Protein AF-A0AAN7CLP7-F1 (afdb_monomer_lite)

Structure (mmCIF, N/CA/C/O backbone):
data_AF-A0AAN7CLP7-F1
#
_entry.id   AF-A0AAN7CLP7-F1
#
loop_
_atom_site.group_PDB
_atom_site.id
_atom_site.type_symbol
_atom_site.label_atom_id
_atom_site.label_alt_id
_atom_site.label_comp_id
_atom_site.label_asym_id
_atom_site.label_entity_id
_atom_site.label_seq_id
_atom_site.pdbx_PDB_ins_code
_atom_site.Cartn_x
_atom_site.Cartn_y
_atom_site.Cartn_z
_atom_site.occupancy
_atom_site.B_iso_or_equiv
_atom_site.auth_seq_id
_atom_site.auth_comp_id
_atom_site.auth_asym_id
_atom_site.auth_atom_id
_atom_site.pdbx_PDB_model_num
ATOM 1 N N . MET A 1 1 ? 8.042 -4.668 15.218 1.00 55.38 1 MET A N 1
ATOM 2 C CA . MET A 1 1 ? 8.222 -6.102 15.545 1.00 55.38 1 MET A CA 1
ATOM 3 C C . MET A 1 1 ? 7.679 -6.506 16.923 1.00 55.38 1 MET A C 1
ATOM 5 O O . MET A 1 1 ? 7.089 -7.568 17.002 1.00 55.38 1 MET A O 1
ATOM 9 N N . ALA A 1 2 ? 7.778 -5.697 17.991 1.00 75.50 2 ALA A N 1
ATOM 10 C CA . ALA A 1 2 ? 7.249 -6.097 19.312 1.00 75.50 2 ALA A CA 1
ATOM 11 C C . ALA A 1 2 ? 5.704 -6.190 19.395 1.00 75.50 2 ALA A C 1
ATOM 13 O O . ALA A 1 2 ? 5.169 -7.129 19.974 1.00 75.50 2 ALA A O 1
ATOM 14 N N . VAL A 1 3 ? 4.968 -5.251 18.781 1.00 79.38 3 VAL A N 1
ATOM 15 C CA . VAL A 1 3 ? 3.491 -5.194 18.882 1.00 79.38 3 VAL A CA 1
ATOM 16 C C . VAL A 1 3 ? 2.803 -6.356 18.158 1.00 79.38 3 VAL A C 1
ATOM 18 O O . VAL A 1 3 ? 1.821 -6.890 18.660 1.00 79.38 3 VAL A O 1
ATOM 21 N N . SER A 1 4 ? 3.326 -6.795 17.010 1.00 77.69 4 SER A N 1
ATOM 22 C CA . SER A 1 4 ? 2.763 -7.925 16.261 1.00 77.69 4 SER A CA 1
ATOM 23 C C . SER A 1 4 ? 2.921 -9.252 17.008 1.00 77.69 4 SER A C 1
ATOM 25 O O . SER A 1 4 ? 1.986 -10.044 17.037 1.00 77.69 4 SER A O 1
ATOM 27 N N . GLN A 1 5 ? 4.060 -9.478 17.668 1.00 80.50 5 GLN A N 1
ATOM 28 C CA . GLN A 1 5 ? 4.272 -10.666 18.503 1.00 80.50 5 GLN A CA 1
ATOM 29 C C . GLN A 1 5 ? 3.365 -10.661 19.740 1.00 80.50 5 GLN A C 1
ATOM 31 O O . GLN A 1 5 ? 2.741 -11.677 20.044 1.00 80.50 5 GLN A O 1
ATOM 36 N N . LEU A 1 6 ? 3.217 -9.506 20.399 1.00 79.88 6 LEU A N 1
ATOM 37 C CA . LEU A 1 6 ? 2.263 -9.330 21.500 1.00 79.88 6 LEU A CA 1
ATOM 38 C C . LEU A 1 6 ? 0.817 -9.570 21.046 1.00 79.88 6 LEU A C 1
ATOM 40 O O . LEU A 1 6 ? 0.041 -10.184 21.769 1.00 79.88 6 LEU A O 1
ATOM 44 N N . TYR A 1 7 ? 0.464 -9.143 19.831 1.00 79.94 7 TYR A N 1
ATOM 45 C CA . TYR A 1 7 ? -0.853 -9.394 19.247 1.00 79.94 7 TYR A CA 1
ATOM 46 C C . TYR A 1 7 ? -1.113 -10.885 18.995 1.00 79.94 7 TYR A C 1
ATOM 48 O O . TYR A 1 7 ? -2.239 -11.352 19.178 1.00 79.94 7 TYR A O 1
ATOM 56 N N . VAL A 1 8 ? -0.098 -11.641 18.573 1.00 83.44 8 VAL A N 1
ATOM 57 C CA . VAL A 1 8 ? -0.205 -13.095 18.370 1.00 83.44 8 VAL A CA 1
ATOM 58 C C . VAL A 1 8 ? -0.352 -13.823 19.707 1.00 83.44 8 VAL A C 1
ATOM 60 O O . VAL A 1 8 ? -1.230 -14.670 19.835 1.00 83.44 8 VAL A O 1
ATOM 63 N N . MET A 1 9 ? 0.433 -13.445 20.717 1.00 82.88 9 MET A N 1
ATOM 64 C CA . MET A 1 9 ? 0.418 -14.051 22.060 1.00 82.88 9 MET A CA 1
ATOM 65 C C . MET A 1 9 ? -0.663 -13.475 22.986 1.00 82.88 9 MET A C 1
ATOM 67 O O . MET A 1 9 ? -0.596 -13.626 24.207 1.00 82.88 9 MET A O 1
ATOM 71 N N . ARG A 1 10 ? -1.643 -12.764 22.424 1.00 80.44 10 ARG A N 1
ATOM 72 C CA . ARG A 1 10 ? -2.600 -11.988 23.207 1.00 80.44 10 ARG A CA 1
ATOM 73 C C . ARG A 1 10 ? -3.462 -12.870 24.107 1.00 80.44 10 ARG A C 1
ATOM 75 O O . ARG A 1 10 ? -3.984 -13.902 23.697 1.00 80.44 10 ARG A O 1
ATOM 82 N N . THR A 1 11 ? -3.700 -12.373 25.311 1.00 80.88 11 THR A N 1
ATOM 83 C CA . THR A 1 11 ? -4.740 -12.836 26.235 1.00 80.88 11 THR A CA 1
ATOM 84 C C . THR A 1 11 ? -5.820 -11.755 26.387 1.00 80.88 11 THR A C 1
ATOM 86 O O . THR A 1 11 ? -5.525 -10.580 26.135 1.00 80.88 11 THR A O 1
ATOM 89 N N . PRO A 1 12 ? -7.041 -12.089 26.853 1.00 76.06 12 PRO A N 1
ATOM 90 C CA . PRO A 1 12 ? -8.095 -11.095 27.105 1.00 76.06 12 PRO A CA 1
ATOM 91 C C . PRO A 1 12 ? -7.656 -9.954 28.040 1.00 76.06 12 PRO A C 1
ATOM 93 O O . PRO A 1 12 ? -8.106 -8.822 27.915 1.00 76.06 12 PRO A O 1
ATOM 96 N N . GLN A 1 13 ? -6.730 -10.236 28.958 1.00 74.12 13 GLN A N 1
ATOM 97 C CA . GLN A 1 13 ? -6.200 -9.269 29.927 1.00 74.12 13 GLN A CA 1
ATOM 98 C C . GLN A 1 13 ? -5.150 -8.330 29.312 1.00 74.12 13 GLN A C 1
ATOM 100 O O . GLN A 1 13 ? -5.020 -7.185 29.731 1.00 74.12 13 GLN A O 1
ATOM 105 N N . SER A 1 14 ? -4.408 -8.796 28.303 1.00 79.69 14 SER A N 1
ATOM 106 C CA . SER A 1 14 ? -3.380 -8.004 27.606 1.00 79.69 14 SER A CA 1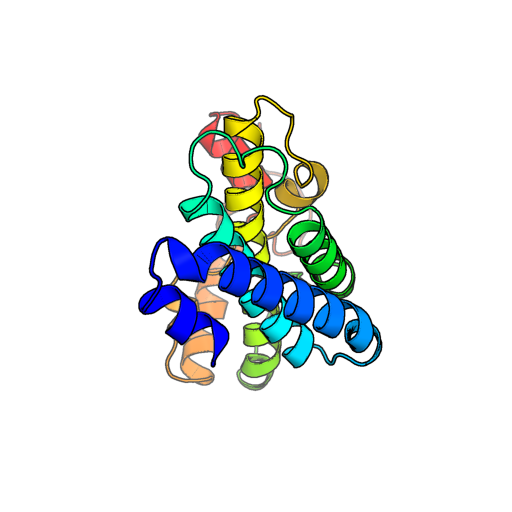
ATOM 107 C C . SER A 1 14 ? -3.941 -7.078 26.522 1.00 79.69 14 SER A C 1
ATOM 109 O O . SER A 1 14 ? -3.200 -6.327 25.889 1.00 79.69 14 SER A O 1
ATOM 111 N N . GLU A 1 15 ? -5.246 -7.139 26.260 1.00 76.06 15 GLU A N 1
ATOM 112 C CA . GLU A 1 15 ? -5.802 -6.574 25.036 1.00 76.06 15 GLU A CA 1
ATOM 113 C C . GLU A 1 15 ? -5.847 -5.041 25.033 1.00 76.06 15 GLU A C 1
ATOM 115 O O . GLU A 1 15 ? -5.564 -4.416 24.007 1.00 76.06 15 GLU A O 1
ATOM 120 N N . SER A 1 16 ? -6.133 -4.433 26.187 1.00 77.06 16 SER A N 1
ATOM 121 C CA . SER A 1 16 ? -6.088 -2.979 26.365 1.00 77.06 16 SER A CA 1
ATOM 122 C C . SER A 1 16 ? -4.668 -2.443 26.176 1.00 77.06 16 SER A C 1
ATOM 124 O O . SER A 1 16 ? -4.475 -1.436 25.497 1.00 77.06 16 SER A O 1
ATOM 126 N N . LEU A 1 17 ? -3.664 -3.167 26.682 1.00 81.44 17 LEU A N 1
ATOM 127 C CA . LEU A 1 17 ? -2.249 -2.827 26.525 1.00 81.44 17 LEU A CA 1
ATOM 128 C C . LEU A 1 17 ? -1.800 -2.902 25.062 1.00 81.44 17 LEU A C 1
ATOM 130 O O . LEU A 1 17 ? -1.037 -2.050 24.602 1.00 81.44 17 LEU A O 1
ATOM 134 N N . ILE A 1 18 ? -2.283 -3.894 24.309 1.00 82.56 18 ILE A N 1
ATOM 135 C CA . ILE A 1 18 ? -1.985 -4.025 22.878 1.00 82.56 18 ILE A CA 1
ATOM 136 C C . ILE A 1 18 ? -2.584 -2.849 22.102 1.00 82.56 18 ILE A C 1
ATOM 138 O O . ILE A 1 18 ? -1.879 -2.242 21.297 1.00 82.56 18 ILE A O 1
ATOM 142 N N . LEU A 1 19 ? -3.845 -2.485 22.361 1.00 79.06 19 LEU A N 1
ATOM 143 C CA . LEU A 1 19 ? -4.470 -1.329 21.712 1.00 79.06 19 LEU A CA 1
ATOM 144 C C . LEU A 1 19 ? -3.745 -0.020 22.045 1.00 79.06 19 LEU A C 1
ATOM 146 O O . LEU A 1 19 ? -3.410 0.725 21.129 1.00 79.06 19 LEU A O 1
ATOM 150 N N . GLN A 1 20 ? -3.406 0.207 23.316 1.00 81.81 20 GLN A N 1
ATOM 151 C CA . GLN A 1 20 ? -2.654 1.390 23.742 1.00 81.81 20 GLN A CA 1
ATOM 152 C C . GLN A 1 20 ? -1.263 1.457 23.093 1.00 81.81 20 GLN A C 1
ATOM 154 O O . GLN A 1 20 ? -0.790 2.530 22.705 1.00 81.81 20 GLN A O 1
ATOM 159 N N . SER A 1 21 ? -0.609 0.303 22.932 1.00 85.31 21 SER A N 1
ATOM 160 C CA . SER A 1 21 ? 0.675 0.204 22.234 1.00 85.31 21 SER A CA 1
ATOM 161 C C . SER A 1 21 ? 0.538 0.549 20.750 1.00 85.31 21 SER A C 1
ATOM 163 O O . SER A 1 21 ? 1.412 1.217 20.199 1.00 85.31 21 SER A O 1
ATOM 165 N N . ILE A 1 22 ? -0.554 0.125 20.104 1.00 84.88 22 ILE A N 1
ATOM 166 C CA . ILE A 1 22 ? -0.861 0.487 18.714 1.00 84.88 22 ILE A CA 1
ATOM 167 C C . ILE A 1 22 ? -1.113 1.997 18.600 1.00 84.88 22 ILE A C 1
ATOM 169 O O . ILE A 1 22 ? -0.501 2.633 17.746 1.00 84.88 22 ILE A O 1
ATOM 173 N N . ASP A 1 23 ? -1.932 2.588 19.477 1.00 83.31 23 ASP A N 1
ATOM 174 C CA . ASP A 1 23 ? -2.212 4.035 19.475 1.00 83.31 23 ASP A CA 1
ATOM 175 C C . ASP A 1 23 ? -0.937 4.860 19.634 1.00 83.31 23 ASP A C 1
ATOM 177 O O . ASP A 1 23 ? -0.672 5.775 18.857 1.00 83.31 23 ASP A O 1
ATOM 181 N N . THR A 1 24 ? -0.087 4.475 20.585 1.00 86.75 24 THR A N 1
ATOM 182 C CA . THR A 1 24 ? 1.202 5.140 20.814 1.00 86.75 24 THR A CA 1
ATOM 183 C C . THR A 1 24 ? 2.083 5.097 19.563 1.00 86.75 24 THR A C 1
ATOM 185 O O . THR A 1 24 ? 2.724 6.088 19.212 1.00 86.75 24 THR A O 1
ATOM 188 N N . ARG A 1 25 ? 2.104 3.962 18.850 1.00 87.88 25 ARG A N 1
ATOM 189 C CA . ARG A 1 25 ? 2.872 3.819 17.605 1.00 87.88 25 ARG A CA 1
ATOM 190 C C . ARG A 1 25 ? 2.292 4.653 16.468 1.00 87.88 25 ARG A C 1
ATOM 192 O O . ARG A 1 25 ? 3.068 5.257 15.738 1.00 87.88 25 ARG A O 1
ATOM 199 N N . LEU A 1 26 ? 0.970 4.709 16.329 1.00 86.62 26 LEU A N 1
ATOM 200 C CA . LEU A 1 26 ? 0.304 5.525 15.310 1.00 86.62 26 LEU A CA 1
ATOM 201 C C . LEU A 1 26 ? 0.556 7.023 15.529 1.00 86.62 26 LEU A C 1
ATOM 203 O O . LEU A 1 26 ? 0.862 7.726 14.570 1.00 86.62 26 LEU A O 1
ATOM 207 N N . ILE A 1 27 ? 0.509 7.498 16.778 1.00 86.62 27 ILE A N 1
ATOM 208 C CA . ILE A 1 27 ? 0.830 8.893 17.124 1.00 86.62 27 ILE A CA 1
ATOM 209 C C . ILE A 1 27 ? 2.295 9.211 16.806 1.00 86.62 27 ILE A C 1
ATOM 211 O O . ILE A 1 27 ? 2.578 10.245 16.204 1.00 86.62 27 ILE A O 1
ATOM 215 N N . ALA A 1 28 ? 3.224 8.320 17.163 1.00 88.25 28 ALA A N 1
ATOM 216 C CA . ALA A 1 28 ? 4.642 8.511 16.858 1.00 88.25 28 ALA A CA 1
ATOM 217 C C . ALA A 1 28 ? 4.898 8.591 15.343 1.00 88.25 28 ALA A C 1
ATOM 219 O O . ALA A 1 28 ? 5.618 9.477 14.892 1.00 88.25 28 ALA A O 1
ATOM 220 N N . ILE A 1 29 ? 4.258 7.713 14.561 1.00 88.12 29 ILE A N 1
ATOM 221 C CA . ILE A 1 29 ? 4.310 7.742 13.093 1.00 88.12 29 ILE A CA 1
ATOM 222 C C . ILE A 1 29 ? 3.778 9.073 12.566 1.00 88.12 29 ILE A C 1
ATOM 224 O O . ILE A 1 29 ? 4.421 9.694 11.729 1.00 88.12 29 ILE A O 1
ATOM 228 N N . GLN A 1 30 ? 2.631 9.537 13.073 1.00 85.94 30 GLN A N 1
ATOM 229 C CA . GLN A 1 30 ? 2.029 10.803 12.656 1.00 85.94 30 GLN A CA 1
ATOM 230 C C . GLN A 1 30 ? 2.985 11.987 12.834 1.00 85.94 30 GLN A C 1
ATOM 232 O O . GLN A 1 30 ? 3.044 12.876 11.988 1.00 85.94 30 GLN A O 1
ATOM 237 N N . GLN A 1 31 ? 3.732 11.997 13.936 1.00 87.75 31 GLN A N 1
ATOM 238 C CA . GLN A 1 31 ? 4.680 13.059 14.257 1.00 87.75 31 GLN A CA 1
ATOM 239 C C . GLN A 1 31 ? 5.927 13.032 13.362 1.00 87.75 31 GLN A C 1
ATOM 241 O O . GLN A 1 31 ? 6.504 14.088 13.114 1.00 87.75 31 GLN A O 1
ATOM 246 N N . SER A 1 32 ? 6.328 11.865 12.847 1.00 86.75 32 SER A N 1
ATOM 247 C CA . SER A 1 32 ? 7.503 11.724 11.976 1.00 86.75 32 SER A CA 1
ATOM 248 C C . SER A 1 32 ? 7.206 11.870 10.479 1.00 86.75 32 SER A C 1
ATOM 250 O O . SER A 1 32 ? 8.141 11.942 9.685 1.00 86.75 32 SER A O 1
ATOM 252 N N . MET A 1 33 ? 5.936 11.966 10.062 1.00 82.19 33 MET A N 1
ATOM 253 C CA . MET A 1 33 ? 5.566 11.939 8.633 1.00 82.19 33 MET A CA 1
ATOM 254 C C . MET A 1 33 ? 6.173 13.066 7.791 1.00 82.19 33 MET A C 1
ATOM 256 O O . MET A 1 33 ? 6.392 12.891 6.592 1.00 82.19 33 MET A O 1
ATOM 260 N N . ALA A 1 34 ? 6.458 14.222 8.397 1.00 82.25 34 ALA A N 1
ATOM 261 C CA . ALA A 1 34 ? 7.028 15.366 7.686 1.00 82.25 34 ALA A CA 1
ATOM 262 C C . ALA A 1 34 ? 8.432 15.083 7.119 1.00 82.25 34 ALA A C 1
ATOM 264 O O . ALA A 1 34 ? 8.838 15.726 6.155 1.00 82.25 34 ALA A O 1
ATOM 265 N N . THR A 1 35 ? 9.162 14.121 7.690 1.00 87.06 35 THR A N 1
ATOM 266 C CA . THR A 1 35 ? 10.528 13.766 7.279 1.00 87.06 35 THR A CA 1
ATOM 267 C C . THR A 1 35 ? 10.599 12.470 6.474 1.00 87.06 35 THR A C 1
ATOM 269 O O . THR A 1 35 ? 11.695 12.013 6.167 1.00 87.06 35 THR A O 1
ATOM 272 N N . HIS A 1 36 ? 9.459 11.849 6.155 1.00 86.50 36 HIS A N 1
ATOM 273 C CA . HIS A 1 36 ? 9.424 10.566 5.455 1.00 86.50 36 HIS A CA 1
ATOM 274 C C . HIS A 1 36 ? 9.825 10.691 3.982 1.00 86.50 36 HIS A C 1
ATOM 276 O O . HIS A 1 36 ? 9.303 11.540 3.244 1.00 86.50 36 HIS A O 1
ATOM 282 N N . THR A 1 37 ? 10.706 9.785 3.557 1.00 87.62 37 THR A N 1
ATOM 283 C CA . THR A 1 37 ? 10.995 9.498 2.147 1.00 87.62 37 THR A CA 1
ATOM 284 C C . THR A 1 37 ? 9.851 8.705 1.500 1.00 87.62 37 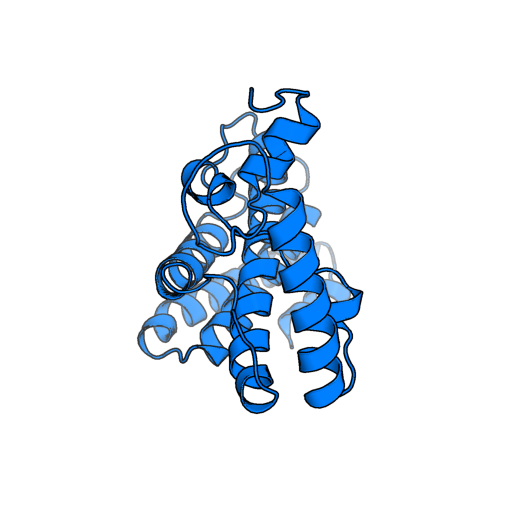THR A C 1
ATOM 286 O O . THR A 1 37 ? 8.959 8.206 2.186 1.00 87.62 37 THR A O 1
ATOM 289 N N . ARG A 1 38 ? 9.878 8.524 0.171 1.00 83.94 38 ARG A N 1
ATOM 290 C CA . ARG A 1 38 ? 8.883 7.687 -0.535 1.00 83.94 38 ARG A CA 1
ATOM 291 C C . ARG A 1 38 ? 8.883 6.231 -0.046 1.00 83.94 38 ARG A C 1
ATOM 293 O O . ARG A 1 38 ? 7.826 5.619 0.084 1.00 83.94 38 ARG A O 1
ATOM 300 N N . ALA A 1 39 ? 10.058 5.685 0.263 1.00 85.19 39 ALA A N 1
ATOM 301 C CA . ALA A 1 39 ? 10.182 4.334 0.808 1.00 85.19 39 ALA A CA 1
ATOM 302 C C . ALA A 1 39 ? 9.606 4.233 2.236 1.00 85.19 39 ALA A C 1
ATOM 304 O O . ALA A 1 39 ? 8.938 3.250 2.582 1.00 85.19 39 ALA A O 1
ATOM 305 N N . ASP A 1 40 ? 9.793 5.276 3.053 1.00 88.50 40 ASP A N 1
ATOM 306 C CA . ASP A 1 40 ? 9.182 5.360 4.386 1.00 88.50 40 ASP A CA 1
ATOM 307 C C . ASP A 1 40 ? 7.658 5.463 4.300 1.00 88.50 40 ASP A C 1
ATOM 309 O O . ASP A 1 40 ? 6.953 4.905 5.141 1.00 88.50 40 ASP A O 1
ATOM 313 N N . ASP A 1 41 ? 7.138 6.135 3.273 1.00 86.19 41 ASP A N 1
ATOM 314 C CA . ASP A 1 41 ? 5.706 6.268 3.017 1.00 86.19 41 ASP A CA 1
ATOM 315 C C . ASP A 1 41 ? 5.063 4.898 2.716 1.00 86.19 41 ASP A C 1
ATOM 317 O O . ASP A 1 41 ? 4.029 4.571 3.306 1.00 86.19 41 ASP A O 1
ATOM 321 N N . VAL A 1 42 ? 5.707 4.027 1.923 1.00 87.19 42 VAL A N 1
ATOM 322 C CA . VAL A 1 42 ? 5.257 2.628 1.720 1.00 87.19 42 VAL A CA 1
ATOM 323 C C . VAL A 1 42 ? 5.259 1.854 3.034 1.00 87.19 42 VAL A C 1
ATOM 325 O O . VAL A 1 42 ? 4.279 1.193 3.383 1.00 87.19 42 VAL A O 1
ATOM 328 N N . THR A 1 43 ? 6.357 1.939 3.784 1.00 89.06 43 THR A N 1
ATOM 329 C CA . THR A 1 43 ? 6.498 1.224 5.059 1.00 89.06 43 THR A CA 1
ATOM 330 C C . THR A 1 43 ? 5.432 1.685 6.052 1.00 89.06 43 THR A C 1
ATOM 332 O O . THR A 1 43 ? 4.784 0.877 6.721 1.00 89.06 43 THR A O 1
ATOM 335 N N . THR A 1 44 ? 5.190 2.992 6.104 1.00 88.75 44 THR A N 1
ATOM 336 C CA . THR A 1 44 ? 4.153 3.611 6.926 1.00 88.75 44 THR A CA 1
ATOM 337 C C . THR A 1 44 ? 2.770 3.122 6.517 1.00 88.75 44 THR A C 1
ATOM 339 O O . THR A 1 44 ? 2.005 2.687 7.379 1.00 88.75 44 THR A O 1
ATOM 342 N N . ALA A 1 45 ? 2.466 3.117 5.217 1.00 86.00 45 ALA A N 1
ATOM 343 C CA . ALA A 1 45 ? 1.218 2.589 4.677 1.00 86.00 45 ALA A CA 1
ATOM 344 C C . ALA A 1 45 ? 0.980 1.131 5.099 1.00 86.00 45 ALA A C 1
ATOM 346 O O . ALA A 1 45 ? -0.094 0.797 5.603 1.00 86.00 45 ALA A O 1
ATOM 347 N N . GLN A 1 46 ? 1.995 0.274 4.965 1.00 89.44 46 GLN A N 1
ATOM 348 C CA . GLN A 1 46 ? 1.917 -1.138 5.344 1.00 89.44 46 GLN A CA 1
ATOM 349 C C . GLN A 1 46 ? 1.703 -1.327 6.853 1.00 89.44 46 GLN A C 1
ATOM 351 O O . GLN A 1 46 ? 0.869 -2.137 7.265 1.00 89.44 46 GLN A O 1
ATOM 356 N N . VAL A 1 47 ? 2.409 -0.569 7.698 1.00 88.56 47 VAL A N 1
ATOM 357 C CA . VAL A 1 47 ? 2.259 -0.630 9.163 1.00 88.56 47 VAL A CA 1
ATOM 358 C C . VAL A 1 47 ? 0.869 -0.163 9.597 1.00 88.56 47 VAL A C 1
ATOM 360 O O . VAL A 1 47 ? 0.215 -0.825 10.406 1.00 88.56 47 VAL A O 1
ATOM 363 N N . VAL A 1 48 ? 0.395 0.951 9.041 1.00 85.62 48 VAL A N 1
ATOM 364 C CA . VAL A 1 48 ? -0.944 1.491 9.306 1.00 85.62 48 VAL A CA 1
ATOM 365 C C . VAL A 1 48 ? -2.025 0.494 8.877 1.00 85.62 48 VAL A C 1
ATOM 367 O O . VAL A 1 48 ? -2.960 0.243 9.640 1.00 85.62 48 VAL A O 1
ATOM 370 N N . MET A 1 49 ? -1.866 -0.136 7.710 1.00 85.75 49 MET A N 1
ATOM 371 C CA . MET A 1 49 ? -2.748 -1.199 7.224 1.00 85.75 49 MET A CA 1
ATOM 372 C C . MET A 1 49 ? -2.780 -2.398 8.183 1.00 85.75 49 MET A C 1
ATOM 374 O O . MET A 1 49 ? -3.861 -2.864 8.543 1.00 85.75 49 MET A O 1
ATOM 378 N N . LEU A 1 50 ? -1.623 -2.879 8.652 1.00 87.06 50 LEU A N 1
ATOM 379 C CA . LEU A 1 50 ? -1.554 -3.985 9.614 1.00 87.06 50 LEU A CA 1
ATOM 380 C C . LEU A 1 50 ? -2.285 -3.654 10.919 1.00 87.06 50 LEU A C 1
ATOM 382 O O . LEU A 1 50 ? -3.049 -4.478 11.422 1.00 87.06 50 LEU A O 1
ATOM 386 N N . TYR A 1 51 ? -2.100 -2.446 11.451 1.00 84.12 51 TYR A N 1
ATOM 387 C CA . TYR A 1 51 ? -2.808 -2.009 12.653 1.00 84.12 51 TYR A CA 1
ATOM 388 C C . TYR A 1 51 ? -4.317 -1.862 12.431 1.00 84.12 51 TYR A C 1
ATOM 390 O O . TYR A 1 51 ? -5.090 -2.225 13.321 1.00 84.12 51 TYR A O 1
ATOM 398 N N . ALA A 1 52 ? -4.755 -1.416 11.251 1.00 79.56 52 ALA A N 1
ATOM 399 C CA . ALA A 1 52 ? -6.171 -1.391 10.892 1.00 79.56 52 ALA A CA 1
ATOM 400 C C . ALA A 1 52 ? -6.772 -2.808 10.892 1.00 79.56 52 ALA A C 1
ATOM 402 O O . ALA A 1 52 ? -7.789 -3.041 11.547 1.00 79.56 52 ALA A O 1
ATOM 403 N N . ILE A 1 53 ? -6.105 -3.780 10.258 1.00 81.75 53 ILE A N 1
ATOM 404 C CA . ILE A 1 53 ? -6.528 -5.193 10.250 1.00 81.75 53 ILE A CA 1
ATOM 405 C C . ILE A 1 53 ? -6.600 -5.741 11.681 1.00 81.75 53 ILE A C 1
ATOM 407 O O . ILE A 1 53 ? -7.620 -6.304 12.085 1.00 81.75 53 ILE A O 1
ATOM 411 N N . MET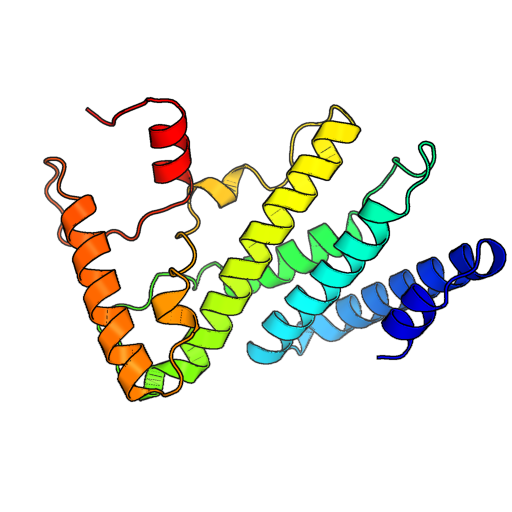 A 1 54 ? -5.545 -5.533 12.475 1.00 81.00 54 MET A N 1
ATOM 412 C CA . MET A 1 54 ? -5.474 -5.989 13.866 1.00 81.00 54 MET A CA 1
ATOM 413 C C . MET A 1 54 ? -6.622 -5.451 14.725 1.00 81.00 54 MET A C 1
ATOM 415 O O . MET A 1 54 ? -7.067 -6.154 15.631 1.00 81.00 54 MET A O 1
ATOM 419 N N . ARG A 1 55 ? -7.114 -4.237 14.454 1.00 75.50 55 ARG A N 1
ATOM 420 C CA . ARG A 1 55 ? -8.266 -3.644 15.151 1.00 75.50 55 ARG A CA 1
ATOM 421 C C . ARG A 1 55 ? -9.601 -4.202 14.652 1.00 75.50 55 ARG A C 1
ATOM 423 O O . ARG A 1 55 ? -10.426 -4.605 15.469 1.00 75.50 55 ARG A O 1
ATOM 430 N N . ILE A 1 56 ? -9.789 -4.306 13.334 1.00 72.88 56 ILE A N 1
ATOM 431 C CA . ILE A 1 56 ? -11.040 -4.767 12.695 1.00 72.88 56 ILE A CA 1
ATOM 432 C C . ILE A 1 56 ? -11.451 -6.175 13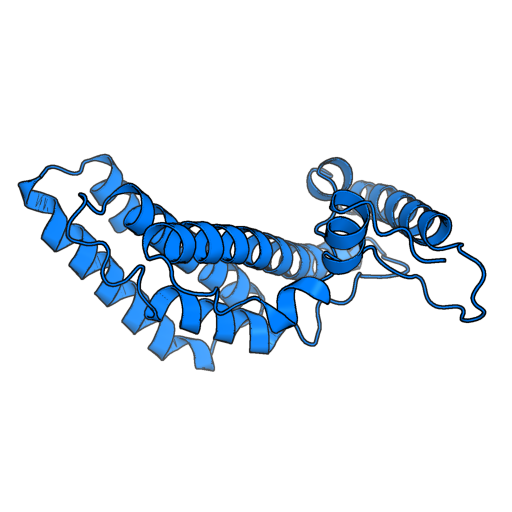.137 1.00 72.88 56 ILE A C 1
ATOM 434 O O . ILE A 1 56 ? -12.638 -6.443 13.347 1.00 72.88 56 ILE A O 1
ATOM 438 N N . TYR A 1 57 ? -10.479 -7.076 13.280 1.00 71.06 57 TYR A N 1
ATOM 439 C CA . TYR A 1 57 ? -10.717 -8.462 13.696 1.00 71.06 57 TYR A CA 1
ATOM 440 C C . TYR A 1 57 ? -10.953 -8.626 15.204 1.00 71.06 57 TYR A C 1
ATOM 442 O O . TYR A 1 57 ? -11.228 -9.734 15.659 1.00 71.06 57 TYR A O 1
ATOM 450 N N . ARG A 1 58 ? -10.828 -7.552 15.991 1.00 66.44 58 ARG A N 1
ATOM 451 C CA . ARG A 1 58 ? -10.745 -7.632 17.453 1.00 66.44 58 ARG A CA 1
ATOM 452 C C . ARG A 1 58 ? -11.893 -6.963 18.192 1.00 66.44 58 ARG A C 1
ATOM 454 O O . ARG A 1 58 ? -12.133 -7.341 19.334 1.00 66.44 58 ARG A O 1
ATOM 461 N N . SER A 1 59 ? -12.595 -6.006 17.583 1.00 56.62 59 SER A N 1
ATOM 462 C CA . SER A 1 59 ? -13.787 -5.425 18.203 1.00 56.62 59 SER A CA 1
ATOM 463 C C . SER A 1 59 ? -14.852 -6.508 18.389 1.00 56.62 59 SER A C 1
ATOM 465 O O . SER A 1 59 ? -15.562 -6.870 17.452 1.00 56.62 59 SER A O 1
ATOM 467 N N . SER A 1 60 ? -14.977 -7.010 19.623 1.00 51.44 60 SER A N 1
ATOM 468 C CA . SER A 1 60 ? -16.240 -7.554 20.112 1.00 51.44 60 SER A CA 1
ATOM 469 C C . SER A 1 60 ? -17.323 -6.500 19.859 1.00 51.44 60 SER A C 1
ATOM 471 O O . SER A 1 60 ? -17.028 -5.305 19.844 1.00 51.44 60 SER A O 1
ATOM 473 N N . SER A 1 61 ? -18.553 -6.949 19.609 1.00 49.81 61 SER A N 1
ATOM 474 C CA . SER A 1 61 ? -19.714 -6.215 19.064 1.00 49.81 61 SER A CA 1
ATOM 475 C C . SER A 1 61 ? -20.017 -4.796 19.603 1.00 49.81 61 SER A C 1
ATOM 477 O O . SER A 1 61 ? -20.915 -4.145 19.082 1.00 49.81 61 SER A O 1
ATOM 479 N N . ILE A 1 62 ? -19.317 -4.317 20.632 1.00 45.56 62 ILE A N 1
ATOM 480 C CA . ILE A 1 62 ? -19.535 -3.052 21.342 1.00 45.56 62 ILE A CA 1
ATOM 481 C C . ILE A 1 62 ? -18.397 -2.038 21.086 1.00 45.56 62 ILE A C 1
ATOM 483 O O . ILE A 1 62 ? -18.627 -0.837 21.137 1.00 45.56 62 ILE A O 1
ATOM 487 N N . ALA A 1 63 ? -17.188 -2.470 20.704 1.00 44.66 63 ALA A N 1
ATOM 488 C CA . ALA A 1 63 ? -16.069 -1.575 20.356 1.00 44.66 63 ALA A CA 1
ATOM 489 C C . ALA A 1 63 ? -16.076 -1.175 18.866 1.00 44.66 63 ALA A C 1
ATOM 491 O O . ALA A 1 63 ? -15.030 -1.021 18.231 1.00 44.66 63 ALA A O 1
ATOM 492 N N . LEU A 1 64 ? -17.269 -1.085 18.279 1.00 47.28 64 LEU A N 1
ATOM 493 C CA . LEU A 1 64 ? -17.480 -0.778 16.869 1.00 47.28 64 LEU A CA 1
ATOM 494 C C . LEU A 1 64 ? -17.491 0.733 16.590 1.00 47.28 64 LEU A C 1
ATOM 496 O O . LEU A 1 64 ? -17.641 1.121 15.440 1.00 47.28 64 LEU A O 1
ATOM 500 N N . GLU A 1 65 ? -17.337 1.587 17.608 1.00 44.88 65 GLU A N 1
ATOM 501 C CA . GLU A 1 65 ? -17.496 3.041 17.455 1.00 44.88 65 GLU A CA 1
ATOM 502 C C . GLU A 1 65 ? -16.340 3.750 16.744 1.00 44.88 65 GLU A C 1
ATOM 504 O O . GLU A 1 65 ? -16.475 4.900 16.338 1.00 44.88 65 GLU A O 1
ATOM 509 N N . SER A 1 66 ? -15.207 3.093 16.518 1.00 47.44 66 SER A N 1
ATOM 510 C CA . SER A 1 66 ? -14.204 3.625 15.599 1.00 47.44 66 SER A CA 1
ATOM 511 C C . SER A 1 66 ? -13.198 2.547 15.235 1.00 47.44 66 SER A C 1
ATOM 513 O O . SER A 1 66 ? -12.229 2.292 15.946 1.00 47.44 66 SER A O 1
ATOM 515 N N . ILE A 1 67 ? -13.361 1.943 14.059 1.00 51.78 67 ILE A N 1
ATOM 516 C CA . ILE A 1 67 ? -12.145 1.647 13.305 1.00 51.78 67 ILE A CA 1
ATOM 517 C C . ILE A 1 67 ? -11.516 3.015 13.070 1.00 51.78 67 ILE A C 1
ATOM 519 O O . ILE A 1 67 ? -12.114 3.934 12.513 1.00 51.78 67 ILE A O 1
ATOM 523 N N . ASP A 1 68 ? -10.394 3.168 13.747 1.00 62.34 68 ASP A N 1
ATOM 524 C CA . ASP A 1 68 ? -9.858 4.433 14.182 1.00 62.34 68 ASP A CA 1
ATOM 525 C C . ASP A 1 68 ? -9.644 5.378 12.987 1.00 62.34 68 ASP A C 1
ATOM 527 O O . ASP A 1 68 ? -9.034 5.027 11.971 1.00 62.34 68 ASP A O 1
ATOM 531 N N . ARG A 1 69 ? -10.163 6.607 13.097 1.00 64.88 69 ARG A N 1
ATOM 532 C CA . ARG A 1 69 ? -9.945 7.648 12.085 1.00 64.88 69 ARG A CA 1
ATOM 533 C C . ARG A 1 69 ? -8.456 7.953 11.938 1.00 64.88 69 ARG A C 1
ATOM 535 O O . ARG A 1 69 ? -8.070 8.558 10.946 1.00 64.88 69 ARG A O 1
ATOM 542 N N . ILE A 1 70 ? -7.618 7.613 12.919 1.00 71.44 70 ILE A N 1
ATOM 543 C CA . ILE A 1 70 ? -6.171 7.842 12.874 1.00 71.44 70 ILE A CA 1
ATOM 544 C C . ILE A 1 70 ? -5.515 7.012 11.751 1.00 71.44 70 ILE A C 1
ATOM 546 O O . ILE A 1 70 ? -5.017 7.649 10.826 1.00 71.44 70 ILE A O 1
ATOM 550 N N . PRO A 1 71 ? -5.565 5.660 11.714 1.00 74.12 71 PRO A N 1
ATOM 551 C CA . PRO A 1 71 ? -5.080 4.868 10.581 1.00 74.12 71 PRO A CA 1
ATOM 552 C C . PRO A 1 71 ? -5.601 5.336 9.220 1.00 74.12 71 PRO A C 1
ATOM 554 O O . PRO A 1 71 ? -4.825 5.494 8.279 1.00 74.12 71 PRO A O 1
ATOM 557 N N . LEU A 1 72 ? -6.906 5.613 9.125 1.00 73.44 72 LEU A N 1
ATOM 558 C CA . LEU A 1 72 ? -7.517 6.056 7.875 1.00 73.44 72 LEU A CA 1
ATOM 559 C C . LEU A 1 72 ? -6.962 7.414 7.425 1.00 73.44 72 LEU A C 1
ATOM 561 O O . LEU A 1 72 ? -6.569 7.552 6.272 1.00 73.44 72 LEU A O 1
ATOM 565 N N . ARG A 1 73 ? -6.866 8.398 8.331 1.00 76.81 73 ARG A N 1
ATOM 566 C CA . ARG A 1 73 ? -6.313 9.733 8.037 1.00 76.81 73 ARG A CA 1
ATOM 567 C C . ARG A 1 73 ? -4.820 9.695 7.734 1.00 76.81 73 ARG A C 1
ATOM 569 O O . ARG A 1 73 ? -4.373 10.420 6.855 1.00 76.81 73 ARG A O 1
ATOM 576 N N . LEU A 1 74 ? -4.056 8.860 8.438 1.00 78.00 74 LEU A N 1
ATOM 577 C CA . LEU A 1 74 ? -2.624 8.688 8.189 1.00 78.00 74 LEU A CA 1
ATOM 578 C C . LEU A 1 74 ? -2.387 8.109 6.806 1.00 78.00 74 LEU A C 1
ATOM 580 O O . LEU A 1 74 ? -1.598 8.654 6.043 1.00 78.00 74 LEU A O 1
ATOM 584 N N . MET A 1 75 ? -3.115 7.056 6.447 1.00 76.88 75 MET A N 1
ATOM 585 C CA . MET A 1 75 ? -3.002 6.512 5.106 1.00 76.88 75 MET A CA 1
ATOM 586 C C . MET A 1 75 ? -3.535 7.496 4.068 1.00 76.88 75 MET A C 1
ATOM 588 O O . MET A 1 75 ? -2.873 7.681 3.065 1.00 76.88 75 MET A O 1
ATOM 592 N N . GLN A 1 76 ? -4.653 8.193 4.304 1.00 74.75 76 GLN A N 1
ATOM 593 C CA . GLN A 1 76 ? -5.109 9.276 3.422 1.00 74.75 76 GLN A CA 1
ATOM 594 C C . GLN A 1 76 ? -4.041 10.353 3.229 1.00 74.75 76 GLN A C 1
ATOM 596 O O . GLN A 1 76 ? -3.949 10.896 2.139 1.00 74.75 76 GLN A O 1
ATOM 601 N N . HIS A 1 77 ? -3.237 10.656 4.249 1.00 77.94 77 HIS A N 1
ATOM 602 C CA . HIS A 1 77 ? -2.113 11.581 4.145 1.00 77.94 77 HIS A CA 1
ATOM 603 C C . HIS A 1 77 ? -0.961 10.998 3.315 1.00 77.94 77 HIS A C 1
ATOM 605 O O . HIS A 1 77 ? -0.486 11.660 2.398 1.00 77.94 77 HIS A O 1
ATOM 611 N N . VAL A 1 78 ? -0.544 9.753 3.581 1.00 76.81 78 VAL A N 1
ATOM 612 C CA . VAL A 1 78 ? 0.480 9.053 2.776 1.00 76.81 78 VAL A CA 1
ATOM 613 C C . VAL A 1 78 ? 0.052 8.984 1.307 1.00 76.81 78 VAL A C 1
ATOM 615 O O . VAL A 1 78 ? 0.805 9.317 0.394 1.00 76.81 78 VAL A O 1
ATOM 618 N N . VAL A 1 79 ? -1.196 8.580 1.097 1.00 73.38 79 VAL A N 1
ATOM 619 C CA . VAL A 1 79 ? -1.859 8.440 -0.193 1.00 73.38 79 VAL A CA 1
ATOM 620 C C . VAL A 1 79 ? -1.999 9.801 -0.846 1.00 73.38 79 VAL A C 1
ATOM 622 O O . VAL A 1 79 ? -1.601 9.919 -1.982 1.00 73.38 79 VAL A O 1
ATOM 625 N N . SER A 1 80 ? -2.477 10.859 -0.194 1.00 72.25 80 SER A N 1
ATOM 626 C CA . SER A 1 80 ? -2.622 12.168 -0.851 1.00 72.25 80 SER A CA 1
ATOM 627 C C . SER A 1 80 ? -1.280 12.812 -1.196 1.00 72.25 80 SER A C 1
ATOM 629 O O . SER A 1 80 ? -1.173 13.448 -2.238 1.00 72.25 80 SER A O 1
ATOM 631 N N . LYS A 1 81 ? -0.241 12.597 -0.382 1.00 72.31 81 LYS A N 1
ATOM 632 C CA . LYS A 1 81 ? 1.134 13.019 -0.683 1.00 72.31 81 LYS A CA 1
ATOM 633 C C . LYS A 1 81 ? 1.716 12.264 -1.888 1.00 72.31 81 LYS A C 1
ATOM 635 O O . LYS A 1 81 ? 2.499 12.842 -2.633 1.00 72.31 81 LYS A O 1
ATOM 640 N N . SER A 1 82 ? 1.303 11.011 -2.104 1.00 65.88 82 SER A N 1
ATOM 641 C CA . SER A 1 82 ? 1.910 10.111 -3.102 1.00 65.88 82 SER A CA 1
ATOM 642 C C . SER A 1 82 ? 1.039 9.823 -4.341 1.00 65.88 82 SER A C 1
ATOM 644 O O . SER A 1 82 ? 1.556 9.492 -5.402 1.00 65.88 82 SER A O 1
ATOM 646 N N . MET A 1 83 ? -0.288 9.962 -4.263 1.00 60.47 83 MET A N 1
ATOM 647 C CA . MET A 1 83 ? -1.258 9.524 -5.283 1.00 60.47 83 MET A CA 1
ATOM 648 C C . MET A 1 83 ? -1.453 10.500 -6.429 1.00 60.47 83 MET A C 1
ATOM 650 O O . MET A 1 83 ? -1.947 10.083 -7.474 1.00 60.47 83 MET A O 1
ATOM 654 N N . TYR A 1 84 ? -1.005 11.749 -6.303 1.00 51.03 84 TYR A N 1
ATOM 655 C CA . TYR A 1 84 ? -0.903 12.617 -7.477 1.00 51.03 84 TYR A CA 1
ATOM 656 C C . TYR A 1 84 ? 0.169 12.118 -8.473 1.00 51.03 84 TYR A C 1
ATOM 658 O O . TYR A 1 84 ? 0.156 12.547 -9.623 1.00 51.03 84 TYR A O 1
ATOM 666 N N . CYS A 1 85 ? 1.012 11.148 -8.077 1.00 50.97 85 CYS A N 1
ATOM 667 C CA . CYS A 1 85 ? 2.073 10.561 -8.902 1.00 50.97 85 CYS A CA 1
ATOM 668 C C . CYS A 1 85 ? 1.855 9.089 -9.303 1.00 50.97 85 CYS A C 1
ATOM 670 O O . CYS A 1 85 ? 2.616 8.583 -10.117 1.00 50.97 85 CYS A O 1
ATOM 672 N N . LEU A 1 86 ? 0.817 8.389 -8.820 1.00 62.66 86 LEU A N 1
ATOM 673 C CA . LEU A 1 86 ? 0.625 6.950 -9.103 1.00 62.66 86 LEU A CA 1
ATOM 674 C C . LEU A 1 86 ? 0.009 6.662 -10.475 1.00 62.66 86 LEU A C 1
ATOM 676 O O . LEU A 1 86 ? -0.731 5.681 -10.629 1.00 62.66 86 LEU A O 1
ATOM 680 N N . GLN A 1 87 ? 0.316 7.490 -11.474 1.00 70.25 87 GLN A N 1
ATOM 681 C CA . GLN A 1 87 ? 0.059 7.089 -12.847 1.00 70.25 87 GLN A CA 1
ATOM 682 C C . GLN A 1 87 ? 0.791 5.760 -13.111 1.00 70.25 87 GLN A C 1
ATOM 684 O O . GLN A 1 87 ? 1.829 5.472 -12.506 1.00 70.25 87 GLN A O 1
ATOM 689 N N . PRO A 1 88 ? 0.217 4.898 -13.954 1.00 72.94 88 PRO A N 1
ATOM 690 C CA . PRO A 1 88 ? 0.919 3.715 -14.421 1.00 72.94 88 PRO A CA 1
ATOM 691 C C . PRO A 1 88 ? 2.256 4.145 -15.013 1.00 72.94 88 PRO A C 1
ATOM 693 O O . PRO A 1 88 ? 2.322 5.148 -15.727 1.00 72.94 88 PRO A O 1
ATOM 696 N N . HIS A 1 89 ? 3.312 3.396 -14.712 1.00 76.38 89 HIS A N 1
ATOM 697 C CA . HIS A 1 89 ? 4.555 3.600 -15.436 1.00 76.38 89 HIS A CA 1
ATOM 698 C C . HIS A 1 89 ? 4.314 3.157 -16.880 1.00 76.38 89 HIS A C 1
ATOM 700 O O . HIS A 1 89 ? 3.683 2.127 -17.107 1.00 76.38 89 HIS A O 1
ATOM 706 N N . THR A 1 90 ? 4.768 3.953 -17.841 1.00 80.94 90 THR A N 1
ATOM 707 C CA . THR A 1 90 ? 4.637 3.646 -19.271 1.00 80.94 90 THR A CA 1
ATOM 708 C C . THR A 1 90 ? 6.023 3.566 -19.873 1.00 80.94 90 THR A C 1
ATOM 710 O O . THR A 1 90 ? 6.912 4.297 -19.433 1.00 80.94 90 THR A O 1
ATOM 713 N N . ASN A 1 91 ? 6.219 2.690 -20.858 1.00 83.38 91 ASN A N 1
ATOM 714 C CA . ASN A 1 91 ? 7.527 2.488 -21.494 1.00 83.38 91 ASN A CA 1
ATOM 715 C C . ASN A 1 91 ? 8.646 2.161 -20.485 1.00 83.38 91 ASN A C 1
ATOM 717 O O . ASN A 1 91 ? 9.744 2.713 -20.560 1.00 83.38 91 ASN A O 1
ATOM 721 N N . VAL A 1 92 ? 8.355 1.275 -19.529 1.00 89.06 92 VAL A N 1
ATOM 722 C CA . VAL A 1 92 ? 9.284 0.948 -18.438 1.00 89.06 92 VAL A CA 1
ATOM 723 C C . VAL A 1 92 ? 10.595 0.330 -18.920 1.00 89.06 92 VAL A C 1
ATOM 725 O O . VAL A 1 92 ? 10.643 -0.493 -19.843 1.00 89.06 92 VAL A O 1
ATOM 728 N N . SER A 1 93 ? 11.662 0.675 -18.212 1.00 92.56 93 SER A N 1
ATOM 729 C CA . SER A 1 93 ? 12.999 0.106 -18.326 1.00 92.56 93 SER A CA 1
ATOM 730 C C . SER A 1 93 ? 13.393 -0.598 -17.020 1.00 92.56 93 SER A C 1
ATOM 732 O O . SER A 1 93 ? 12.864 -0.250 -15.969 1.00 92.56 93 SER A O 1
ATOM 734 N N . PRO A 1 94 ? 14.328 -1.569 -17.028 1.00 93.06 94 PRO A N 1
ATOM 735 C CA . PRO A 1 94 ? 14.722 -2.290 -15.811 1.00 93.06 94 PRO A CA 1
ATOM 736 C C . PRO A 1 94 ? 15.184 -1.398 -14.643 1.00 93.06 94 PRO A C 1
ATOM 738 O O . PRO A 1 94 ? 15.022 -1.782 -13.488 1.00 93.06 94 PRO A O 1
ATOM 741 N N . SER A 1 95 ? 15.719 -0.202 -14.920 1.00 92.94 95 SER A N 1
ATOM 742 C CA . SER A 1 95 ? 16.119 0.763 -13.885 1.00 92.94 95 SER A CA 1
ATOM 743 C C . SER A 1 95 ? 14.948 1.363 -13.108 1.00 92.94 95 SER A C 1
ATOM 745 O O . SER A 1 95 ? 15.152 1.844 -12.000 1.00 92.94 95 SER A O 1
ATOM 747 N N . ASP A 1 96 ? 13.733 1.306 -13.651 1.00 92.56 96 ASP A N 1
ATOM 748 C CA . ASP A 1 96 ? 12.539 1.876 -13.020 1.00 92.56 96 ASP A CA 1
ATOM 749 C C . ASP A 1 96 ? 11.945 0.946 -11.947 1.00 92.56 96 ASP A C 1
ATOM 751 O O . ASP A 1 96 ? 10.952 1.292 -11.307 1.00 92.56 96 ASP A O 1
ATOM 755 N N . TRP A 1 97 ? 12.519 -0.249 -11.745 1.00 93.31 97 TRP A N 1
ATOM 756 C CA . TRP A 1 97 ? 11.910 -1.281 -10.904 1.00 93.31 97 TRP A CA 1
ATOM 757 C C . TRP A 1 97 ? 11.739 -0.844 -9.448 1.00 93.31 97 TRP A C 1
ATOM 759 O O . TRP A 1 97 ? 10.685 -1.078 -8.860 1.00 93.31 97 TRP A O 1
ATOM 769 N N . GLU A 1 98 ? 12.749 -0.197 -8.862 1.00 91.25 98 GLU A N 1
ATOM 770 C CA . GLU A 1 98 ? 12.715 0.207 -7.450 1.00 91.25 98 GLU A CA 1
ATOM 771 C C . GLU A 1 98 ? 11.628 1.256 -7.182 1.00 91.25 98 GLU A C 1
ATOM 773 O O . GLU A 1 98 ? 10.818 1.095 -6.265 1.00 91.25 98 GLU A O 1
ATOM 778 N N . ASP A 1 99 ? 11.558 2.288 -8.024 1.00 88.94 99 ASP A N 1
ATOM 779 C CA . ASP A 1 99 ? 10.519 3.317 -7.948 1.00 88.94 99 ASP A CA 1
ATOM 780 C C . ASP A 1 99 ? 9.127 2.727 -8.209 1.00 88.94 99 ASP A C 1
ATOM 782 O O . ASP A 1 99 ? 8.164 3.038 -7.499 1.00 88.94 99 ASP A O 1
ATOM 786 N N . TRP A 1 100 ? 9.025 1.804 -9.167 1.00 90.81 100 TRP A N 1
ATOM 787 C CA . TRP A 1 100 ? 7.776 1.118 -9.456 1.00 90.81 100 TRP A CA 1
ATOM 788 C C . TRP A 1 100 ? 7.291 0.258 -8.285 1.00 90.81 100 TRP A C 1
ATOM 790 O O . TRP A 1 100 ? 6.096 0.272 -7.991 1.00 90.81 100 TRP A O 1
ATOM 800 N N . ILE A 1 101 ? 8.177 -0.470 -7.590 1.00 91.19 101 ILE A N 1
ATOM 801 C CA . ILE A 1 101 ? 7.805 -1.289 -6.421 1.00 91.19 101 ILE A CA 1
ATOM 802 C C . ILE A 1 101 ? 7.197 -0.406 -5.330 1.00 91.19 101 ILE A C 1
ATOM 804 O O . ILE A 1 101 ? 6.203 -0.789 -4.708 1.00 91.19 101 ILE A O 1
ATOM 808 N N . ILE A 1 102 ? 7.780 0.771 -5.096 1.00 89.31 102 ILE A N 1
ATOM 809 C CA . ILE A 1 102 ? 7.280 1.746 -4.121 1.00 89.31 102 ILE A CA 1
ATOM 810 C C . ILE A 1 102 ? 5.865 2.188 -4.515 1.00 89.31 102 ILE A C 1
ATOM 812 O O . ILE A 1 102 ? 4.931 2.113 -3.709 1.00 89.31 102 ILE A O 1
ATOM 816 N N . ASP A 1 103 ? 5.680 2.580 -5.771 1.00 87.94 103 ASP A N 1
ATOM 817 C CA . ASP A 1 103 ? 4.407 3.097 -6.265 1.00 87.94 103 ASP A CA 1
ATOM 818 C C . ASP A 1 103 ? 3.304 2.032 -6.325 1.00 87.94 103 ASP A C 1
ATOM 820 O O . ASP A 1 103 ? 2.176 2.257 -5.875 1.00 87.94 103 ASP A O 1
ATOM 824 N N . GLU A 1 104 ? 3.623 0.840 -6.819 1.00 89.44 104 GLU A N 1
ATOM 825 C CA . GLU A 1 104 ? 2.715 -0.306 -6.832 1.00 89.44 104 GLU A CA 1
ATOM 826 C C . GLU A 1 104 ? 2.406 -0.793 -5.407 1.00 89.44 104 GLU A C 1
ATOM 828 O O . GLU A 1 104 ? 1.262 -1.138 -5.101 1.00 89.44 104 GLU A O 1
ATOM 833 N N . GLY A 1 105 ? 3.378 -0.740 -4.493 1.00 89.50 105 GLY A N 1
ATOM 834 C CA . GLY A 1 105 ? 3.186 -1.043 -3.076 1.00 89.50 105 GLY A CA 1
ATOM 835 C C . GLY A 1 105 ? 2.181 -0.101 -2.408 1.00 89.50 105 GLY A C 1
ATOM 836 O O . GLY A 1 105 ? 1.257 -0.559 -1.725 1.00 89.50 105 GLY A O 1
ATOM 837 N N . LEU A 1 106 ? 2.298 1.209 -2.650 1.00 86.81 106 LEU A N 1
ATOM 838 C CA . LEU A 1 106 ? 1.331 2.207 -2.181 1.00 86.81 106 LEU A CA 1
ATOM 839 C C . LEU A 1 106 ? -0.051 2.003 -2.805 1.00 86.81 106 LEU A C 1
ATOM 841 O O . LEU A 1 106 ? -1.056 2.042 -2.087 1.00 86.81 106 LEU A O 1
ATOM 845 N N . ARG A 1 107 ? -0.111 1.732 -4.116 1.00 87.56 107 ARG A N 1
ATOM 846 C CA . ARG A 1 107 ? -1.356 1.433 -4.842 1.00 87.56 107 ARG A CA 1
ATOM 847 C C . ARG A 1 107 ? -2.081 0.246 -4.211 1.00 87.56 107 ARG A C 1
ATOM 849 O O . ARG A 1 107 ? -3.260 0.350 -3.884 1.00 87.56 107 ARG A O 1
ATOM 856 N N . ARG A 1 108 ? -1.382 -0.855 -3.942 1.00 89.94 108 ARG A N 1
ATOM 857 C CA . ARG A 1 108 ? -1.956 -2.041 -3.285 1.00 89.94 108 ARG A CA 1
ATOM 858 C C . ARG A 1 108 ? -2.448 -1.748 -1.869 1.00 89.94 108 ARG A C 1
ATOM 860 O O . ARG A 1 108 ? -3.559 -2.148 -1.519 1.00 89.94 108 ARG A O 1
ATOM 867 N N . CYS A 1 109 ? -1.680 -0.998 -1.076 1.00 87.06 109 CYS A N 1
ATOM 868 C CA . CYS A 1 109 ? -2.105 -0.594 0.268 1.00 87.06 109 CYS A CA 1
ATOM 869 C C . CYS A 1 109 ? -3.375 0.276 0.233 1.00 87.06 109 CYS A C 1
ATOM 871 O O . CYS A 1 109 ? -4.252 0.113 1.082 1.00 87.06 109 CYS A O 1
ATOM 873 N N . PHE A 1 110 ? -3.509 1.162 -0.760 1.00 83.88 110 PHE A N 1
ATOM 874 C CA . PHE A 1 110 ? -4.711 1.975 -0.958 1.00 83.88 110 PHE A CA 1
ATOM 875 C C . PHE A 1 110 ? -5.957 1.115 -1.220 1.00 83.88 110 PHE A C 1
ATOM 877 O O . PHE A 1 110 ? -6.987 1.327 -0.579 1.00 83.88 110 PHE A O 1
ATOM 884 N N . PHE A 1 111 ? -5.862 0.107 -2.095 1.00 86.56 111 PHE A N 1
ATOM 885 C CA . PHE A 1 111 ? -6.982 -0.799 -2.386 1.00 86.56 111 PHE A CA 1
ATOM 886 C C . PHE A 1 111 ? -7.402 -1.621 -1.164 1.00 86.56 111 PHE A C 1
ATOM 888 O O . PHE A 1 111 ? -8.596 -1.731 -0.879 1.00 86.56 111 PHE A O 1
ATOM 895 N N . ILE A 1 112 ? -6.439 -2.160 -0.409 1.00 86.19 112 ILE A N 1
ATOM 896 C CA . ILE A 1 112 ? -6.741 -2.912 0.816 1.00 86.19 112 ILE A CA 1
ATOM 897 C C . ILE A 1 112 ? -7.427 -2.001 1.831 1.00 86.19 112 ILE A C 1
ATOM 899 O O . ILE A 1 112 ? -8.447 -2.381 2.401 1.00 86.19 112 ILE A O 1
ATOM 903 N N . LEU A 1 113 ? -6.924 -0.782 2.037 1.00 79.38 113 LEU A N 1
ATOM 904 C CA . LEU A 1 113 ? -7.550 0.128 2.986 1.00 79.38 113 LEU A CA 1
ATOM 905 C C . LEU A 1 113 ? -8.950 0.557 2.546 1.00 79.38 113 LEU A C 1
ATOM 907 O O . LEU A 1 113 ? -9.827 0.651 3.397 1.00 79.38 113 LEU A O 1
ATOM 911 N N . HIS A 1 114 ? -9.186 0.775 1.251 1.00 79.75 114 HIS A N 1
ATOM 912 C CA . HIS A 1 114 ? -10.535 1.038 0.752 1.00 79.75 114 HIS A CA 1
ATOM 913 C C . HIS A 1 114 ? -11.491 -0.114 1.097 1.00 79.75 114 HIS A C 1
ATOM 915 O O . HIS A 1 114 ? -12.595 0.128 1.582 1.00 79.75 114 HIS A O 1
ATOM 921 N N . ALA A 1 115 ? -11.052 -1.368 0.944 1.00 82.88 115 ALA A N 1
ATOM 922 C CA . ALA A 1 115 ? -11.841 -2.526 1.359 1.00 82.88 115 ALA A CA 1
ATOM 923 C C . ALA A 1 115 ? -12.086 -2.554 2.880 1.00 82.88 115 ALA A C 1
ATOM 925 O O . ALA A 1 115 ? -13.197 -2.847 3.321 1.00 82.88 115 ALA A O 1
ATOM 926 N N . LEU A 1 116 ? -11.082 -2.210 3.694 1.00 78.25 116 LEU A N 1
ATOM 927 C CA . LEU A 1 116 ? -11.227 -2.126 5.152 1.00 78.25 116 LEU A CA 1
ATOM 928 C C . LEU A 1 116 ? -12.172 -0.988 5.580 1.00 78.25 116 LEU A C 1
ATOM 930 O O . LEU A 1 116 ? -12.986 -1.200 6.476 1.00 78.25 116 LEU A O 1
ATOM 934 N N . ASP A 1 117 ? -12.108 0.180 4.932 1.00 76.25 117 ASP A N 1
ATOM 935 C CA . ASP A 1 117 ? -13.035 1.307 5.128 1.00 76.25 117 ASP A CA 1
ATOM 936 C C . ASP A 1 117 ? -14.463 0.893 4.753 1.00 76.25 117 ASP A C 1
ATOM 938 O O . ASP A 1 117 ? -15.406 1.153 5.499 1.00 76.25 117 ASP A O 1
ATOM 942 N N . TYR A 1 118 ? -14.633 0.162 3.649 1.00 78.19 118 TYR A N 1
ATOM 943 C CA . TYR A 1 118 ? -15.931 -0.374 3.249 1.00 78.19 118 TYR A CA 1
ATOM 944 C C . TYR A 1 118 ? -16.498 -1.350 4.283 1.00 78.19 118 TYR A C 1
ATOM 946 O O . TYR A 1 118 ? -17.613 -1.155 4.764 1.00 78.19 118 TYR A O 1
ATOM 954 N N . VAL A 1 119 ? -15.726 -2.363 4.689 1.00 77.38 119 VAL A N 1
ATOM 955 C CA . VAL A 1 119 ? -16.149 -3.343 5.706 1.00 77.38 119 VAL A CA 1
ATOM 956 C C . VAL A 1 119 ? -16.453 -2.658 7.040 1.00 77.38 119 VAL A C 1
ATOM 958 O O . VAL A 1 119 ? -17.435 -3.000 7.697 1.00 77.38 119 VAL A O 1
ATOM 961 N N . SER A 1 120 ? -15.636 -1.680 7.433 1.00 72.19 120 SER A N 1
ATOM 962 C CA . SER A 1 120 ? -15.838 -0.874 8.636 1.00 72.19 120 SER A CA 1
ATOM 963 C C . SER A 1 120 ? -17.183 -0.154 8.619 1.00 72.19 120 SER A C 1
ATOM 965 O O . SER A 1 120 ? -18.010 -0.334 9.513 1.00 72.19 120 SER A O 1
ATOM 967 N N . ASN A 1 121 ? -17.407 0.653 7.584 1.00 73.88 121 ASN A N 1
ATOM 968 C CA . ASN A 1 121 ? -18.573 1.519 7.487 1.00 73.88 121 ASN A CA 1
ATOM 969 C C . ASN A 1 121 ? -19.856 0.714 7.239 1.00 73.88 121 ASN A C 1
ATOM 971 O O . ASN A 1 121 ? -20.896 1.042 7.807 1.00 73.88 121 ASN A O 1
ATOM 975 N N . ALA A 1 122 ? -19.774 -0.400 6.501 1.00 74.69 122 ALA A N 1
ATOM 976 C CA . ALA A 1 122 ? -20.883 -1.337 6.331 1.00 74.69 122 ALA A CA 1
ATOM 977 C C . ALA A 1 122 ? -21.362 -1.915 7.673 1.00 74.69 122 ALA A C 1
ATOM 979 O O . ALA A 1 122 ? -22.565 -2.000 7.907 1.00 74.69 122 ALA A O 1
ATOM 980 N N . ARG A 1 123 ? -20.445 -2.250 8.595 1.00 71.25 123 ARG A N 1
ATOM 981 C CA . ARG A 1 123 ? -20.817 -2.714 9.946 1.00 71.25 123 ARG A CA 1
ATOM 982 C C . ARG A 1 123 ? -21.502 -1.624 10.779 1.00 71.25 123 ARG A C 1
ATOM 984 O O . ARG A 1 123 ? -22.297 -1.953 11.651 1.00 71.25 123 ARG A O 1
ATOM 991 N N . GLN A 1 124 ? -21.203 -0.352 10.519 1.00 68.56 124 GLN A N 1
ATOM 992 C CA . GLN A 1 124 ? -21.768 0.798 11.236 1.00 68.56 124 GLN A CA 1
ATOM 993 C C . GLN A 1 124 ? -23.006 1.400 10.549 1.00 68.56 124 GLN A C 1
ATOM 995 O O . GLN A 1 124 ? -23.619 2.309 11.100 1.00 68.56 124 GLN A O 1
ATOM 1000 N N . SER A 1 125 ? -23.393 0.910 9.365 1.00 72.50 125 SER A N 1
ATOM 1001 C CA . SER A 1 125 ? -24.435 1.517 8.518 1.00 72.50 125 SER A CA 1
ATOM 1002 C C . SER A 1 125 ? -24.160 2.989 8.156 1.00 72.50 125 SER A C 1
ATOM 1004 O O . SER A 1 125 ? -25.086 3.787 8.017 1.00 72.50 125 SER A O 1
ATOM 1006 N N . VAL A 1 126 ? -22.884 3.356 7.997 1.00 69.88 126 VAL A N 1
ATOM 1007 C CA . VAL A 1 126 ? -22.437 4.709 7.615 1.00 69.88 126 VAL A CA 1
ATOM 1008 C C . VAL A 1 126 ? -21.912 4.687 6.168 1.00 69.88 126 VAL A C 1
ATOM 1010 O O . VAL A 1 126 ? -21.401 3.659 5.723 1.00 69.88 126 VAL A O 1
ATOM 1013 N N . PRO A 1 127 ? -22.021 5.780 5.389 1.00 66.31 127 PRO A N 1
ATOM 1014 C CA . PRO A 1 127 ? -21.375 5.877 4.079 1.00 66.31 127 PRO A CA 1
ATOM 1015 C C . PRO A 1 127 ? -19.839 5.869 4.165 1.00 66.31 127 PRO A C 1
ATOM 1017 O O . PRO A 1 127 ? -19.254 6.436 5.084 1.00 66.31 127 PRO A O 1
ATOM 1020 N N . THR A 1 128 ? -19.171 5.272 3.176 1.00 63.16 128 THR A N 1
ATOM 1021 C CA . THR A 1 128 ? -17.699 5.189 3.119 1.00 63.16 128 THR A CA 1
ATOM 1022 C C . THR A 1 128 ? -17.016 6.525 2.848 1.00 63.16 128 THR A C 1
ATOM 1024 O O . THR A 1 128 ? -17.443 7.264 1.958 1.00 63.16 128 THR A O 1
ATOM 1027 N N . ALA A 1 129 ? -15.897 6.791 3.528 1.00 59.91 129 ALA A N 1
ATOM 1028 C CA . ALA A 1 129 ? -15.166 8.056 3.436 1.00 59.91 129 ALA A CA 1
ATOM 1029 C C . ALA A 1 129 ? -14.192 8.125 2.242 1.00 59.91 129 ALA A C 1
ATOM 1031 O O . ALA A 1 129 ? -13.925 9.213 1.735 1.00 59.91 129 ALA A O 1
ATOM 1032 N N . LEU A 1 130 ? -13.668 6.989 1.762 1.00 60.94 130 LEU A N 1
ATOM 1033 C CA . LEU A 1 130 ? -12.683 6.940 0.663 1.00 60.94 130 LEU A CA 1
ATOM 1034 C C . LEU A 1 130 ? -13.289 6.926 -0.757 1.00 60.94 130 LEU A C 1
ATOM 1036 O O . LEU A 1 130 ? -12.567 6.744 -1.737 1.00 60.94 130 LEU A O 1
ATOM 1040 N N . CYS A 1 131 ? -14.605 7.101 -0.886 1.00 60.88 131 CYS A N 1
ATOM 1041 C CA . CYS A 1 131 ? -15.346 6.786 -2.112 1.00 60.88 131 CYS A CA 1
ATOM 1042 C C . CYS A 1 131 ? -14.986 7.665 -3.329 1.00 60.88 131 CYS A C 1
ATOM 1044 O O . CYS A 1 131 ? -15.012 7.179 -4.457 1.00 60.88 131 CYS A O 1
ATOM 1046 N N . SER A 1 132 ? -14.605 8.934 -3.140 1.00 65.81 132 SER A N 1
ATOM 1047 C CA . SER A 1 132 ? -14.447 9.869 -4.269 1.00 65.81 132 SER A CA 1
ATOM 1048 C C . SER A 1 132 ? -13.172 9.672 -5.093 1.00 65.81 132 SER A C 1
ATOM 1050 O O . SER A 1 132 ? -13.191 9.895 -6.298 1.00 65.81 132 SER A O 1
ATOM 1052 N N . LEU A 1 133 ? -12.066 9.248 -4.473 1.00 69.56 133 LEU A N 1
ATOM 1053 C CA . LEU A 1 133 ? -10.782 9.070 -5.167 1.00 69.56 133 LEU A CA 1
ATOM 1054 C C . LEU A 1 133 ? -10.592 7.648 -5.705 1.00 69.56 133 LEU A C 1
ATOM 1056 O O . LEU A 1 133 ? -9.792 7.437 -6.615 1.00 69.56 133 LEU A O 1
ATOM 1060 N N . PHE A 1 134 ? -11.331 6.676 -5.162 1.00 78.81 134 PHE A N 1
ATOM 1061 C CA . PHE A 1 134 ? -11.161 5.268 -5.506 1.00 78.81 134 PHE A CA 1
ATOM 1062 C C . PHE A 1 134 ? -11.438 4.992 -6.984 1.00 78.81 134 PHE A C 1
ATOM 1064 O O . PHE A 1 134 ? -10.626 4.350 -7.638 1.00 78.81 134 PHE A O 1
ATOM 1071 N N . SER A 1 135 ? -12.522 5.541 -7.541 1.00 79.12 135 SER A N 1
ATOM 1072 C CA . SER A 1 135 ? -12.901 5.349 -8.951 1.00 79.12 135 SER A CA 1
ATOM 1073 C C . SER A 1 135 ? -11.815 5.787 -9.941 1.00 79.12 135 SER A C 1
ATOM 1075 O O . SER A 1 135 ? -11.711 5.224 -11.032 1.00 79.12 135 SER A O 1
ATOM 1077 N N . HIS A 1 136 ? -10.994 6.765 -9.555 1.00 78.06 136 HIS A N 1
ATOM 1078 C CA . HIS A 1 136 ? -9.914 7.301 -10.373 1.00 78.06 136 HIS A CA 1
ATOM 1079 C C . HIS A 1 136 ? -8.591 6.556 -10.189 1.00 78.06 136 HIS A C 1
ATOM 1081 O O . HIS A 1 136 ? -7.687 6.747 -11.002 1.00 78.06 136 HIS A O 1
ATOM 1087 N N . ALA A 1 137 ? -8.446 5.708 -9.171 1.00 80.62 137 ALA A N 1
ATOM 1088 C CA . ALA A 1 137 ? -7.207 4.980 -8.946 1.00 80.62 137 ALA A CA 1
ATOM 1089 C C . ALA A 1 137 ? -6.984 3.923 -10.048 1.00 80.62 137 ALA A C 1
ATOM 1091 O O . ALA A 1 137 ? -7.909 3.160 -10.352 1.00 80.62 137 ALA A O 1
ATOM 1092 N N . PRO A 1 138 ? -5.781 3.855 -10.653 1.00 84.31 138 PRO A N 1
ATOM 1093 C CA . PRO A 1 138 ? -5.431 2.753 -11.540 1.00 84.31 138 PRO A CA 1
ATOM 1094 C C . PRO A 1 138 ? -5.428 1.441 -10.753 1.00 84.31 138 PRO A C 1
ATOM 1096 O O . PRO A 1 138 ? -5.046 1.413 -9.579 1.00 84.31 138 PRO A O 1
ATOM 1099 N N . LEU A 1 139 ? -5.876 0.366 -11.397 1.00 85.88 139 LEU A N 1
ATOM 1100 C CA . LEU A 1 139 ? -5.867 -0.963 -10.803 1.00 85.88 139 LEU A CA 1
ATOM 1101 C C . LEU A 1 139 ? -4.422 -1.403 -10.508 1.00 85.88 139 LEU A C 1
ATOM 1103 O O . LEU A 1 139 ? -3.516 -1.074 -11.279 1.00 85.88 139 LEU A O 1
ATOM 1107 N N . PRO A 1 140 ? -4.192 -2.144 -9.408 1.00 89.88 140 PRO A N 1
ATOM 1108 C CA . PRO A 1 140 ? -2.918 -2.802 -9.159 1.00 89.88 140 PRO A CA 1
ATOM 1109 C C . PRO A 1 140 ? -2.529 -3.716 -10.318 1.00 89.88 140 PRO A C 1
ATOM 1111 O O . PRO A 1 140 ? -3.392 -4.299 -10.984 1.00 89.88 140 PRO A O 1
ATOM 1114 N N . CYS A 1 141 ? -1.226 -3.878 -10.524 1.00 90.25 141 CYS A N 1
ATOM 1115 C CA . CYS A 1 141 ? -0.728 -4.811 -11.519 1.00 90.25 141 CYS A CA 1
ATOM 1116 C C . CYS A 1 141 ? -1.100 -6.258 -11.131 1.00 90.25 141 CYS A C 1
ATOM 1118 O O . CYS A 1 141 ? -1.198 -6.593 -9.939 1.00 90.25 141 CYS A O 1
ATOM 1120 N N . PRO A 1 142 ? -1.307 -7.143 -12.118 1.00 91.69 142 PRO A N 1
ATOM 1121 C CA . PRO A 1 142 ? -1.591 -8.547 -11.858 1.00 91.69 142 PRO A CA 1
ATOM 1122 C C . PRO A 1 142 ? -0.385 -9.250 -11.221 1.00 91.69 142 PRO A C 1
ATOM 1124 O O . PRO A 1 142 ? 0.765 -8.855 -11.419 1.00 91.69 142 PRO A O 1
ATOM 1127 N N . SER A 1 143 ? -0.642 -10.346 -10.499 1.00 93.31 143 SER A N 1
ATOM 1128 C CA . SER A 1 143 ? 0.388 -11.096 -9.765 1.00 93.31 143 SER A CA 1
ATOM 1129 C C . SER A 1 143 ? 1.583 -11.489 -10.630 1.00 93.31 143 SER A C 1
ATOM 1131 O O . SER A 1 143 ? 2.712 -11.356 -10.188 1.00 93.31 143 SER A O 1
ATOM 1133 N N . HIS A 1 144 ? 1.370 -11.863 -11.896 1.00 93.31 144 HIS A N 1
ATOM 1134 C CA . HIS A 1 144 ? 2.482 -12.230 -12.775 1.00 93.31 144 HIS A CA 1
ATOM 1135 C C . HIS A 1 144 ? 3.488 -11.082 -12.999 1.00 93.31 144 HIS A C 1
ATOM 1137 O O . HIS A 1 144 ? 4.671 -11.359 -13.145 1.00 93.31 144 HIS A O 1
ATOM 1143 N N . VAL A 1 145 ? 3.068 -9.811 -13.000 1.00 94.12 145 VAL A N 1
ATOM 1144 C CA . VAL A 1 145 ? 3.993 -8.663 -13.109 1.00 94.12 145 VAL A CA 1
ATOM 1145 C C . VAL A 1 145 ? 4.683 -8.404 -11.770 1.00 94.12 145 VAL A C 1
ATOM 1147 O O . VAL A 1 145 ? 5.883 -8.155 -11.732 1.00 94.12 145 VAL A O 1
ATOM 1150 N N . TRP A 1 146 ? 3.934 -8.492 -10.670 1.00 95.06 146 TRP A N 1
ATOM 1151 C CA . TRP A 1 146 ? 4.442 -8.269 -9.313 1.00 95.06 146 TRP A CA 1
ATOM 1152 C C . TRP A 1 146 ? 5.451 -9.313 -8.844 1.00 95.06 146 TRP A C 1
ATOM 1154 O O . TRP A 1 146 ? 6.473 -8.962 -8.267 1.00 95.06 146 TRP A O 1
ATOM 1164 N N . ASP A 1 147 ? 5.185 -10.583 -9.126 1.00 95.88 147 ASP A N 1
ATOM 1165 C CA . ASP A 1 147 ? 6.000 -11.724 -8.706 1.00 95.88 147 ASP A CA 1
ATOM 1166 C C . ASP A 1 147 ? 7.176 -11.978 -9.672 1.00 95.88 147 ASP A C 1
ATOM 1168 O O . ASP A 1 147 ? 7.670 -13.101 -9.801 1.00 95.88 147 ASP A O 1
ATOM 1172 N N . ALA A 1 148 ? 7.594 -10.964 -10.433 1.00 96.06 148 ALA A N 1
ATOM 1173 C CA . ALA A 1 148 ? 8.772 -11.058 -11.282 1.00 96.06 148 ALA A CA 1
ATOM 1174 C C . ALA A 1 148 ? 10.044 -11.157 -10.414 1.00 96.06 148 ALA A C 1
ATOM 1176 O O . ALA A 1 148 ? 10.247 -10.320 -9.537 1.00 96.06 148 ALA A O 1
ATOM 1177 N N . PRO A 1 149 ? 10.906 -12.168 -10.625 1.00 94.62 149 PRO A N 1
ATOM 1178 C CA . PRO A 1 149 ? 12.076 -12.400 -9.781 1.00 94.62 149 PRO A CA 1
ATOM 1179 C C . PRO A 1 149 ? 13.262 -11.483 -10.105 1.00 94.62 149 PRO A C 1
ATOM 1181 O O . PRO A 1 149 ? 14.143 -11.332 -9.259 1.00 94.62 149 PRO A O 1
ATOM 1184 N N . THR A 1 150 ? 13.317 -10.884 -11.301 1.00 96.75 150 THR A N 1
ATOM 1185 C CA . THR A 1 150 ? 14.401 -9.975 -11.717 1.00 96.75 150 THR A CA 1
ATOM 1186 C C . THR A 1 150 ? 13.863 -8.705 -12.379 1.00 96.75 150 THR A C 1
ATOM 1188 O O . THR A 1 150 ? 12.727 -8.686 -12.861 1.00 96.75 150 THR A O 1
ATOM 1191 N N . THR A 1 151 ? 14.696 -7.655 -12.438 1.00 96.44 151 THR A N 1
ATOM 1192 C CA . THR A 1 151 ? 14.345 -6.362 -13.061 1.00 96.44 151 THR A CA 1
ATOM 1193 C C . THR A 1 151 ? 13.976 -6.537 -14.537 1.00 96.44 151 THR A C 1
ATOM 1195 O O . THR A 1 151 ? 13.052 -5.905 -15.048 1.00 96.44 151 THR A O 1
ATOM 1198 N N . GLU A 1 152 ? 14.694 -7.415 -15.237 1.00 96.69 152 GLU A N 1
ATOM 1199 C CA . GLU A 1 152 ? 14.562 -7.645 -16.671 1.00 96.69 152 GLU A CA 1
ATOM 1200 C C . GLU A 1 152 ? 13.261 -8.378 -16.966 1.00 96.69 152 GLU A C 1
ATOM 1202 O O . GLU A 1 152 ? 12.518 -8.008 -17.877 1.00 96.69 152 GLU A O 1
ATOM 1207 N N . GLU A 1 153 ? 12.966 -9.396 -16.158 1.00 96.38 153 GLU A N 1
ATOM 1208 C CA . GLU A 1 153 ? 11.725 -10.140 -16.263 1.00 96.38 153 GLU A CA 1
ATOM 1209 C C . GLU A 1 153 ? 10.523 -9.270 -15.887 1.00 96.38 153 GLU A C 1
ATOM 1211 O O . GLU A 1 153 ? 9.503 -9.304 -16.578 1.00 96.38 153 GLU A O 1
ATOM 1216 N N . TRP A 1 154 ? 10.654 -8.428 -14.860 1.00 96.94 154 TRP A N 1
ATOM 1217 C CA . TRP A 1 154 ? 9.640 -7.437 -14.514 1.00 96.94 154 TRP A CA 1
ATOM 1218 C C . TRP A 1 154 ? 9.354 -6.500 -15.692 1.00 96.94 154 TRP A C 1
ATOM 1220 O O . TRP A 1 154 ? 8.202 -6.385 -16.108 1.00 96.94 154 TRP A O 1
ATOM 1230 N N . ALA A 1 155 ? 10.385 -5.893 -16.288 1.00 95.25 155 ALA A N 1
ATOM 1231 C CA . ALA A 1 155 ? 10.219 -4.952 -17.395 1.00 95.25 155 ALA A CA 1
ATOM 1232 C C . ALA A 1 155 ? 9.592 -5.611 -18.638 1.00 95.25 155 ALA A C 1
ATOM 1234 O O . ALA A 1 155 ? 8.825 -4.967 -19.357 1.00 95.25 155 ALA A O 1
ATOM 1235 N N . ALA A 1 156 ? 9.899 -6.886 -18.900 1.00 94.88 156 ALA A N 1
ATOM 1236 C CA . ALA A 1 156 ? 9.281 -7.652 -19.981 1.00 94.88 156 ALA A CA 1
ATOM 1237 C C . ALA A 1 156 ? 7.795 -7.936 -19.703 1.00 94.88 156 ALA A C 1
ATOM 1239 O O . ALA A 1 156 ? 6.944 -7.633 -20.539 1.00 94.88 156 ALA A O 1
ATOM 1240 N N . ARG A 1 157 ? 7.465 -8.465 -18.515 1.00 94.94 157 ARG A N 1
ATOM 1241 C CA . ARG A 1 157 ? 6.078 -8.765 -18.115 1.00 94.94 157 ARG A CA 1
ATOM 1242 C C . ARG A 1 157 ? 5.223 -7.494 -18.029 1.00 94.94 157 ARG A C 1
ATOM 1244 O O . ARG A 1 157 ? 4.067 -7.502 -18.443 1.00 94.94 157 ARG A O 1
ATOM 1251 N N . HIS A 1 158 ? 5.791 -6.390 -17.543 1.00 92.69 158 HIS A N 1
ATOM 1252 C CA . HIS A 1 158 ? 5.105 -5.103 -17.439 1.00 92.69 158 HIS A CA 1
ATOM 1253 C C . HIS A 1 158 ? 4.748 -4.523 -18.813 1.00 92.69 158 HIS A C 1
ATOM 1255 O O . HIS A 1 158 ? 3.639 -4.025 -18.975 1.00 92.69 158 HIS A O 1
ATOM 1261 N N . ARG A 1 159 ? 5.639 -4.610 -19.811 1.00 90.81 159 ARG A N 1
ATOM 1262 C CA . ARG A 1 159 ? 5.345 -4.146 -21.181 1.00 90.81 159 ARG A CA 1
ATOM 1263 C C . ARG A 1 159 ? 4.185 -4.911 -21.817 1.00 90.81 159 ARG A C 1
ATOM 1265 O O . ARG A 1 159 ? 3.267 -4.292 -22.338 1.00 90.81 159 ARG A O 1
ATOM 1272 N N . VAL A 1 160 ? 4.168 -6.238 -21.678 1.00 90.50 160 VAL A N 1
ATOM 1273 C CA . VAL A 1 160 ? 3.046 -7.072 -22.155 1.00 90.50 160 VAL A CA 1
ATOM 1274 C C . VAL A 1 160 ? 1.733 -6.684 -21.467 1.00 90.50 160 VAL A C 1
ATOM 1276 O O . VAL A 1 160 ? 0.681 -6.602 -22.100 1.00 90.50 160 VAL A O 1
ATOM 1279 N N . TRP A 1 161 ? 1.777 -6.420 -20.160 1.00 87.56 161 TRP A N 1
ATOM 1280 C CA . TRP A 1 161 ? 0.604 -5.967 -19.416 1.00 87.56 161 TRP A CA 1
ATOM 1281 C C . TRP A 1 161 ? 0.121 -4.572 -19.851 1.00 87.56 161 TRP A C 1
ATOM 1283 O O . TRP A 1 161 ? -1.086 -4.347 -19.954 1.00 87.56 161 TRP A O 1
ATOM 1293 N N . GLU A 1 162 ? 1.041 -3.650 -20.132 1.00 85.06 162 GLU A N 1
ATOM 1294 C CA . GLU A 1 162 ? 0.738 -2.307 -20.638 1.00 85.06 162 GLU A CA 1
ATOM 1295 C C . GLU A 1 162 ? 0.053 -2.358 -22.013 1.00 85.06 162 GLU A C 1
ATOM 1297 O O . GLU A 1 162 ? -0.954 -1.675 -22.226 1.00 85.06 162 GLU A O 1
ATOM 1302 N N . GLU A 1 163 ? 0.541 -3.210 -22.918 1.00 83.75 163 GLU A N 1
ATOM 1303 C CA . GLU A 1 163 ? -0.073 -3.463 -24.228 1.00 83.75 163 GLU A CA 1
ATOM 1304 C C . GLU A 1 163 ? -1.506 -3.993 -24.072 1.00 83.75 163 GLU A C 1
ATOM 1306 O O . GLU A 1 163 ? -2.445 -3.424 -24.629 1.00 83.75 163 GLU A O 1
ATOM 1311 N N . PHE A 1 164 ? -1.713 -4.995 -23.212 1.00 82.00 164 PHE A N 1
ATOM 1312 C CA . PHE A 1 164 ? -3.048 -5.532 -22.921 1.00 82.00 164 PHE A CA 1
ATOM 1313 C C . PHE A 1 164 ? -4.020 -4.469 -22.373 1.00 82.00 164 PHE A C 1
ATOM 1315 O O . PHE A 1 164 ? -5.197 -4.418 -22.751 1.00 82.00 164 PHE A O 1
ATOM 1322 N N . CYS A 1 165 ? -3.547 -3.602 -21.472 1.00 75.94 165 CYS A N 1
ATOM 1323 C CA . CYS A 1 165 ? -4.362 -2.509 -20.933 1.00 75.94 165 CYS A CA 1
ATOM 1324 C C . CYS A 1 165 ? -4.698 -1.456 -21.997 1.00 75.94 165 CYS A C 1
ATOM 1326 O O . CYS A 1 165 ? -5.752 -0.830 -21.926 1.00 75.94 165 CYS A O 1
ATOM 1328 N N . SER A 1 166 ? -3.822 -1.273 -22.985 1.00 71.56 166 SER A N 1
ATOM 1329 C CA . SER A 1 166 ? -4.044 -0.345 -24.094 1.00 71.56 166 SER A CA 1
ATOM 1330 C C . SER A 1 166 ? -5.109 -0.871 -25.063 1.00 71.56 166 SER A C 1
ATOM 1332 O O . SER A 1 166 ? -6.003 -0.118 -25.453 1.00 71.56 166 SER A O 1
ATOM 1334 N N . ASP A 1 167 ? -5.081 -2.167 -25.383 1.00 61.69 167 ASP A N 1
ATOM 1335 C CA . ASP A 1 167 ? -6.033 -2.798 -26.309 1.00 61.69 167 ASP A CA 1
ATOM 1336 C C . ASP A 1 167 ? -7.451 -2.897 -25.732 1.00 61.69 167 ASP A C 1
ATOM 1338 O O . ASP A 1 167 ? -8.438 -2.667 -26.436 1.00 61.69 167 ASP A O 1
ATOM 1342 N N . SER A 1 168 ? -7.572 -3.159 -24.429 1.00 56.09 168 SER A N 1
ATOM 1343 C CA . SER A 1 168 ? -8.866 -3.242 -23.730 1.00 56.09 168 SER A CA 1
ATOM 1344 C C . SER A 1 168 ? -9.606 -1.898 -23.605 1.00 56.09 168 SER A C 1
ATOM 1346 O O . SER A 1 168 ? -10.780 -1.876 -23.235 1.00 56.09 168 SER A O 1
ATOM 1348 N N . GLY A 1 169 ? -8.960 -0.777 -23.951 1.00 50.56 169 GLY A N 1
ATOM 1349 C CA . GLY A 1 169 ? -9.546 0.567 -23.962 1.00 50.56 169 GLY A CA 1
ATOM 1350 C C . GLY A 1 169 ? -10.136 1.020 -25.304 1.00 50.56 169 GLY A C 1
ATOM 1351 O O . GLY A 1 169 ? -10.649 2.136 -25.381 1.00 50.56 169 GLY A O 1
ATOM 1352 N N . SER A 1 170 ? -10.081 0.1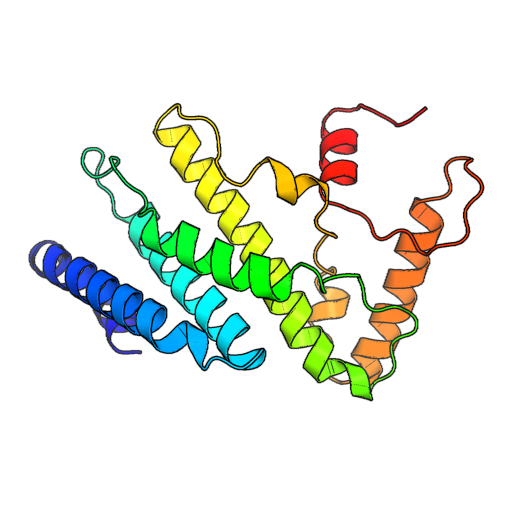96 -26.354 1.00 45.16 170 SER A N 1
ATOM 1353 C CA . SER A 1 170 ? -10.460 0.561 -27.730 1.00 45.16 170 SER A CA 1
ATOM 1354 C C . SER A 1 170 ? -11.977 0.524 -28.012 1.00 45.16 170 SER A C 1
ATOM 1356 O O . SER A 1 170 ? -12.439 0.039 -29.041 1.00 45.16 170 SER A O 1
ATOM 1358 N N . GLY A 1 171 ? -12.773 1.115 -27.116 1.00 44.16 171 GLY A N 1
ATOM 1359 C CA . GLY A 1 171 ? -14.108 1.617 -27.444 1.00 44.16 171 GLY A CA 1
ATOM 1360 C C . GLY A 1 171 ? -13.983 3.006 -28.073 1.00 44.16 171 GLY A C 1
ATOM 1361 O O . GLY A 1 171 ? -13.633 3.958 -27.383 1.00 44.16 171 GLY A O 1
ATOM 1362 N N . SER A 1 172 ? -14.203 3.092 -29.388 1.00 38.91 172 SER A N 1
ATOM 1363 C CA . SER A 1 172 ? -14.317 4.287 -30.245 1.00 38.91 172 SER A CA 1
ATOM 1364 C C . SER A 1 172 ? -14.284 5.659 -29.544 1.00 38.91 172 SER A C 1
ATOM 1366 O O . SER A 1 172 ? -15.315 6.271 -29.287 1.00 38.91 172 SER A O 1
ATOM 1368 N N . GLY A 1 173 ? -13.088 6.199 -29.311 1.00 38.81 173 GLY A N 1
ATOM 1369 C CA . GLY A 1 173 ? -12.905 7.559 -28.808 1.00 38.81 173 GLY A CA 1
ATOM 1370 C C . GLY A 1 173 ? -11.477 8.037 -29.035 1.00 38.81 173 GLY A C 1
ATOM 1371 O O . GLY A 1 173 ? -10.548 7.574 -28.386 1.00 38.81 173 GLY A O 1
ATOM 1372 N N . SER A 1 174 ? -11.302 8.942 -29.997 1.00 39.19 174 SER A N 1
ATOM 1373 C CA . SER A 1 174 ? -10.023 9.550 -30.376 1.00 39.19 174 SER A CA 1
ATOM 1374 C C . SER A 1 174 ? -9.297 10.172 -29.171 1.00 39.19 174 SER A C 1
ATOM 1376 O O . SER A 1 174 ? -9.826 11.076 -28.527 1.00 39.19 174 SER A O 1
ATOM 1378 N N . GLY A 1 175 ? -8.081 9.699 -28.879 1.00 38.25 175 GLY A N 1
ATOM 1379 C CA . GLY A 1 175 ? -7.206 10.267 -27.849 1.00 38.25 175 GLY A CA 1
ATOM 1380 C C . GLY A 1 175 ? -6.092 9.306 -27.435 1.00 38.25 175 GLY A C 1
ATOM 1381 O O . GLY A 1 175 ? -6.274 8.484 -26.546 1.00 38.25 175 GLY A O 1
ATOM 1382 N N . SER A 1 176 ? -4.937 9.412 -28.092 1.00 38.41 176 SER A N 1
ATOM 1383 C CA . SER A 1 176 ? -3.740 8.581 -27.901 1.00 38.41 176 SER A CA 1
ATOM 1384 C C . SER A 1 176 ? -3.057 8.809 -26.541 1.00 38.41 176 SER A C 1
ATOM 1386 O O . SER A 1 176 ? -2.020 9.465 -26.466 1.00 38.41 176 SER A O 1
ATOM 1388 N N . HIS A 1 177 ? -3.604 8.233 -25.473 1.00 45.69 177 HIS A N 1
ATOM 1389 C CA . HIS A 1 177 ? -2.884 7.986 -24.223 1.00 45.69 177 HIS A CA 1
ATOM 1390 C C . HIS A 1 177 ? -3.222 6.577 -23.729 1.00 45.69 177 HIS A C 1
ATOM 1392 O O . HIS A 1 177 ? -4.400 6.250 -23.603 1.00 45.69 177 HIS A O 1
ATOM 1398 N N . SER A 1 178 ? -2.196 5.756 -23.460 1.00 50.12 178 SER A N 1
ATOM 1399 C CA . SER A 1 178 ? -2.340 4.434 -22.830 1.00 50.12 178 SER A CA 1
ATOM 1400 C C . SER A 1 178 ? -3.233 4.564 -21.594 1.00 50.12 178 SER A C 1
ATOM 1402 O O . SER A 1 178 ? -2.897 5.248 -20.620 1.00 50.12 178 SER A O 1
ATOM 1404 N N . LYS A 1 179 ? -4.444 4.008 -21.676 1.00 63.66 179 LYS A N 1
ATOM 1405 C CA . LYS A 1 179 ? -5.468 4.173 -20.648 1.00 63.66 179 LYS A CA 1
ATOM 1406 C C . LYS A 1 179 ? -5.375 2.983 -19.714 1.00 63.66 179 LYS A C 1
ATOM 1408 O O . LYS A 1 179 ? -5.975 1.947 -19.966 1.00 63.66 179 LYS A O 1
ATOM 1413 N N . ALA A 1 180 ? -4.642 3.124 -18.615 1.00 70.88 180 ALA A N 1
ATOM 1414 C CA . ALA A 1 180 ? -4.702 2.091 -17.592 1.00 70.88 180 ALA A CA 1
ATOM 1415 C C . ALA A 1 180 ? -6.126 1.905 -17.078 1.00 70.88 180 ALA A C 1
ATOM 1417 O O . ALA A 1 180 ? -6.844 2.879 -16.827 1.00 70.88 180 ALA A O 1
ATOM 1418 N N . LEU A 1 181 ? -6.480 0.639 -16.874 1.00 79.00 181 LEU A N 1
ATOM 1419 C CA . LEU A 1 181 ? -7.723 0.229 -16.242 1.00 79.00 181 LEU A CA 1
ATOM 1420 C C . LEU A 1 181 ? -7.809 0.858 -14.850 1.00 79.00 181 LEU A C 1
ATOM 1422 O O . LEU A 1 181 ? -6.917 0.675 -14.016 1.00 79.00 181 LEU A O 1
ATOM 1426 N N . ARG A 1 182 ? -8.875 1.613 -14.589 1.00 83.38 182 ARG A N 1
ATOM 1427 C CA . ARG A 1 182 ? -9.135 2.235 -13.287 1.00 83.38 182 ARG A CA 1
ATOM 1428 C C . ARG A 1 182 ? -10.185 1.439 -12.529 1.00 83.38 182 ARG A C 1
ATOM 1430 O O . ARG A 1 182 ? -11.011 0.742 -13.116 1.00 83.38 182 ARG A O 1
ATOM 1437 N N . ALA A 1 183 ? -10.208 1.579 -11.207 1.00 83.31 183 ALA A N 1
ATOM 1438 C CA . ALA A 1 183 ? -11.219 0.913 -10.387 1.00 83.31 183 ALA A CA 1
ATOM 1439 C C . ALA A 1 183 ? -12.654 1.285 -10.798 1.00 83.31 183 ALA A C 1
ATOM 1441 O O . ALA A 1 183 ? -13.548 0.446 -10.736 1.00 83.31 183 ALA A O 1
ATOM 1442 N N . GLY A 1 184 ? -12.880 2.513 -11.277 1.00 81.31 184 GLY A N 1
ATOM 1443 C CA . GLY A 1 184 ? -14.174 2.931 -11.814 1.00 81.31 184 GLY A CA 1
ATOM 1444 C C . GLY A 1 184 ? -14.603 2.168 -13.073 1.00 81.31 184 GLY A C 1
ATOM 1445 O O . GLY A 1 184 ? -15.798 1.941 -13.246 1.00 81.31 184 GLY A O 1
ATOM 1446 N N . ASP A 1 185 ? -13.663 1.753 -13.933 1.00 82.06 185 ASP A N 1
ATOM 1447 C CA . ASP A 1 185 ? -13.963 0.913 -15.103 1.00 82.06 185 ASP A CA 1
ATOM 1448 C C . ASP A 1 185 ? -14.446 -0.476 -14.650 1.00 82.06 185 ASP A C 1
ATOM 1450 O O . ASP A 1 185 ? -15.479 -0.957 -15.111 1.00 82.06 185 ASP A O 1
ATOM 1454 N N . LEU A 1 186 ? -13.763 -1.073 -13.666 1.00 81.00 186 LEU A N 1
ATOM 1455 C CA . LEU A 1 186 ? -14.145 -2.364 -13.084 1.00 81.00 186 LEU A CA 1
ATOM 1456 C C . LEU A 1 186 ? -15.509 -2.308 -12.382 1.00 81.00 186 LEU A C 1
ATOM 1458 O O . LEU A 1 186 ? -16.312 -3.225 -12.530 1.00 81.00 186 LEU A O 1
ATOM 1462 N N . ILE A 1 187 ? -15.790 -1.241 -11.626 1.00 81.31 187 ILE A N 1
ATOM 1463 C CA . ILE A 1 187 ? -17.085 -1.066 -10.952 1.00 81.31 187 ILE A CA 1
ATOM 1464 C C . ILE A 1 187 ? -18.221 -0.994 -11.975 1.00 81.31 187 ILE A C 1
ATOM 1466 O O . ILE A 1 187 ? -19.252 -1.630 -11.767 1.00 81.31 187 ILE A O 1
ATOM 1470 N N . ARG A 1 188 ? -18.041 -0.244 -13.069 1.00 82.00 188 ARG A N 1
ATOM 1471 C CA . ARG A 1 188 ? -19.035 -0.162 -14.149 1.00 82.00 188 ARG A CA 1
ATOM 1472 C C . ARG A 1 188 ? -19.262 -1.516 -14.807 1.00 82.00 188 ARG A C 1
ATOM 1474 O O . ARG A 1 188 ? -20.407 -1.946 -14.921 1.00 82.00 188 ARG A O 1
ATOM 1481 N N . TRP A 1 189 ? -18.181 -2.225 -15.130 1.00 81.56 189 TRP A N 1
ATOM 1482 C CA . TRP A 1 189 ? -18.259 -3.580 -15.672 1.00 81.56 189 TRP A CA 1
ATOM 1483 C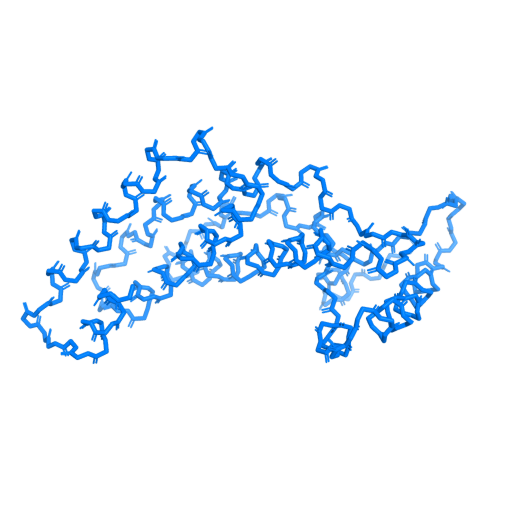 C . TRP A 1 189 ? -19.019 -4.537 -14.738 1.00 81.56 189 TRP A C 1
ATOM 1485 O O . TRP A 1 189 ? -19.954 -5.204 -15.172 1.00 81.56 189 TRP A O 1
ATOM 1495 N N . LEU A 1 190 ? -18.709 -4.539 -13.434 1.00 80.06 190 LEU A N 1
ATOM 1496 C CA . LEU A 1 190 ? -19.410 -5.359 -12.432 1.00 80.06 190 LEU A CA 1
ATOM 1497 C C . LEU A 1 190 ? -20.906 -5.034 -12.320 1.00 80.06 190 LEU A C 1
ATOM 1499 O O . LEU A 1 190 ? -21.694 -5.897 -11.938 1.00 80.06 190 LEU A O 1
ATOM 1503 N N . ARG A 1 191 ? -21.301 -3.795 -12.623 1.00 82.00 191 ARG A N 1
ATOM 1504 C CA . ARG A 1 191 ? -22.701 -3.351 -12.614 1.00 82.00 191 ARG A CA 1
ATOM 1505 C C . ARG A 1 191 ? -23.436 -3.632 -13.925 1.00 82.00 191 ARG A C 1
ATOM 1507 O O . ARG A 1 191 ? -24.634 -3.380 -13.992 1.00 82.00 191 ARG A O 1
ATOM 1514 N N . GLY A 1 192 ? -22.749 -4.147 -14.946 1.00 79.81 192 GLY A N 1
ATOM 1515 C CA . GLY A 1 192 ? -23.310 -4.297 -16.291 1.00 79.81 192 GLY A CA 1
ATOM 1516 C C . GLY A 1 192 ? -23.550 -2.959 -16.997 1.00 79.81 192 GLY A C 1
ATOM 1517 O O . GLY A 1 192 ? -24.327 -2.892 -17.944 1.00 79.81 192 GLY A O 1
ATOM 1518 N N . GLU A 1 193 ? -22.905 -1.886 -16.534 1.00 77.31 193 GLU A N 1
ATOM 1519 C CA . GLU A 1 193 ? -22.953 -0.559 -17.144 1.00 77.31 193 GLU A CA 1
ATOM 1520 C C . GLU A 1 193 ? -21.856 -0.488 -18.220 1.00 77.31 193 GLU A C 1
ATOM 1522 O O . GLU A 1 193 ? -20.797 0.110 -18.009 1.00 77.31 193 GLU A O 1
ATOM 1527 N N . GLU A 1 194 ? -22.053 -1.157 -19.360 1.00 63.62 194 GLU A N 1
ATOM 1528 C CA . GLU A 1 194 ? -21.133 -0.990 -20.488 1.00 63.62 194 GLU A CA 1
ATOM 1529 C C . GLU A 1 194 ? -21.220 0.445 -21.022 1.00 63.62 194 GLU A C 1
ATOM 1531 O O . GLU A 1 194 ? -22.297 0.979 -21.289 1.00 63.62 194 GLU A O 1
ATOM 1536 N N . SER A 1 195 ? -20.058 1.090 -21.127 1.00 52.84 195 SER A N 1
ATOM 1537 C CA . SER A 1 195 ? -19.900 2.399 -21.755 1.00 52.84 195 SER A CA 1
ATOM 1538 C C . SER A 1 195 ? -20.222 2.284 -23.244 1.00 52.84 195 SER A C 1
ATOM 1540 O O . SER A 1 195 ? -19.410 1.746 -23.996 1.00 52.84 195 SER A O 1
ATOM 1542 N N . GLY A 1 196 ? -21.413 2.754 -23.622 1.00 37.66 196 GLY A N 1
ATOM 1543 C CA . GLY A 1 196 ? -21.779 3.029 -25.013 1.00 37.66 196 GLY A CA 1
ATOM 1544 C C . GLY A 1 196 ? -20.954 4.146 -25.634 1.00 37.66 196 GLY A C 1
ATOM 1545 O O . GLY A 1 196 ? -20.380 4.962 -24.872 1.00 37.66 196 GLY A O 1
#

Radius of gyration: 19.14 Å; chains: 1; bounding box: 41×29×60 Å

Organism: NCBI:txid1126955

Secondary structure (DSSP, 8-state):
-HHHHHHHT--TTTHHHHHHHHHHHHHHHHHHGGG--HHHHHHHHHHHHHHHHHHHTT--TT--S-S-HHHHHHHHHHHHHHHTS-PPP-S--GGGHHHHHHHHHHHHHHHHHHHHHHHHHHHHT---TTHHHHTTSBPPPPHHHHT-SSHHHHHHHHHHHHHHHHHTT-SS----S--PPBHHHHHHHHTT----

pLDDT: mean 77.2, std 14.38, range [37.66, 96.94]

Foldseek 3Di:
DVLVVCLVVDDPVCVVVSVVVLVVVLVVCVVCVVVDDLQSLLVLLVSLLVSLVSVLVPDDLPPLPDSPVSSVVSLVVSCVVQVVPLDQDPPDDLVCVVVVCSSLSNLVSLVSVQVSQVVSCVSVVHDGDSPPCQQVRFDRDDPCLVVQPGSHSNSVVSNVSLVVQQVVPPPDDDDPDSDGHGVNNVVCVVVVNDDD

Sequence (196 aa):
MAVSQLYVMRTPQSESLILQSIDTRLIAIQQSMATHTRADDVTTAQVVMLYAIMRIYRSSSIALESIDRIPLRLMQHVVSKSMYCLQPHTNVSPSDWEDWIIDEGLRRCFFILHALDYVSNARQSVPTALCSLFSHAPLPCPSHVWDAPTTEEWAARHRVWEEFCSDSGSGSGSGSHSKALRAGDLIRWLRGEESG